Protein AF-A0A067TI09-F1 (afdb_monomer_lite)

Foldseek 3Di:
DPAFAEAAFCFLLNVCLQCLLQVLLVVLLVCVVVVNDPSNVVSCCCVVPVVVVVSVVCVVLLLDPPRPPVCCNRRVDRVVVVVQVVCCVPPVDHDDDHDNDQDDPPPPPPPPDDFDFLLVVVLVLLCQLLVLLLVLCVLVVVPNVSSVSCSCVRRVVVSVSSSVVSCLRPCPPPPCRRRPDRCVVVCVVVVVVLVVVLVVLVVVLVVVLVVVLVVVVVVVVVPDPDDDDPDDVVVVVSVVVSSNSVSVSSSVSSNVSSVVSVCVSVVVVVVVVVVVVVCVVVVVVVVCCVPCVPVVPPPPPDDDDDDDDDDDDDDDDD

Structure (mmCIF, N/CA/C/O backbone):
data_AF-A0A067TI09-F1
#
_entry.id   AF-A0A067TI09-F1
#
loop_
_atom_site.group_PDB
_atom_site.id
_atom_site.type_symbol
_atom_site.label_atom_id
_atom_site.label_alt_id
_atom_site.label_comp_id
_atom_site.label_asym_id
_atom_site.label_entity_id
_atom_site.label_seq_id
_atom_site.pdbx_PDB_ins_code
_atom_site.Cartn_x
_atom_site.Cartn_y
_atom_site.Cartn_z
_atom_site.occupancy
_atom_site.B_iso_or_equiv
_atom_site.auth_seq_id
_atom_site.auth_comp_id
_atom_site.auth_asym_id
_atom_site.auth_atom_id
_atom_site.pdbx_PDB_model_num
ATOM 1 N N . MET A 1 1 ? 27.439 8.360 -24.033 1.00 56.03 1 MET A N 1
ATOM 2 C CA . MET A 1 1 ? 26.004 8.051 -24.190 1.00 56.03 1 MET A CA 1
ATOM 3 C C . MET A 1 1 ? 25.263 8.786 -23.095 1.00 56.03 1 MET A C 1
ATOM 5 O O . MET A 1 1 ? 25.667 8.669 -21.950 1.00 56.03 1 MET A O 1
ATOM 9 N N . SER A 1 2 ? 24.293 9.628 -23.439 1.00 61.47 2 SER A N 1
ATOM 10 C CA . SER A 1 2 ? 23.392 10.228 -22.454 1.00 61.47 2 SER A CA 1
ATOM 11 C C . SER A 1 2 ? 22.468 9.135 -21.925 1.00 61.47 2 SER A C 1
ATOM 13 O O . SER A 1 2 ? 21.768 8.513 -22.726 1.00 61.47 2 SER A O 1
ATOM 15 N N . ASP A 1 3 ? 22.490 8.888 -20.619 1.00 83.31 3 ASP A N 1
ATOM 16 C CA . ASP A 1 3 ? 21.609 7.910 -19.986 1.00 83.31 3 ASP A CA 1
ATOM 17 C C . ASP A 1 3 ? 20.157 8.370 -20.163 1.00 83.31 3 ASP A C 1
ATOM 19 O O . ASP A 1 3 ? 19.743 9.402 -19.631 1.00 83.31 3 ASP A O 1
ATOM 23 N N . LEU A 1 4 ? 19.397 7.651 -20.993 1.00 85.31 4 LEU A N 1
ATOM 24 C CA . LEU A 1 4 ? 17.964 7.890 -21.151 1.00 85.31 4 LEU A CA 1
ATOM 25 C C . LEU A 1 4 ? 17.272 7.627 -19.803 1.00 85.31 4 LEU A C 1
ATOM 27 O O . LEU A 1 4 ? 17.636 6.664 -19.119 1.00 85.31 4 LEU A O 1
ATOM 31 N N . PRO A 1 5 ? 16.270 8.439 -19.417 1.00 86.12 5 PRO A N 1
ATOM 32 C CA . PRO A 1 5 ? 15.504 8.178 -18.209 1.00 86.12 5 PRO A CA 1
ATOM 33 C C . PRO A 1 5 ? 14.819 6.813 -18.328 1.00 86.12 5 PRO A C 1
ATOM 35 O O . PRO A 1 5 ? 14.250 6.466 -19.368 1.00 86.12 5 PRO A O 1
ATOM 38 N N . TRP A 1 6 ? 14.919 6.029 -17.260 1.00 87.69 6 TRP A N 1
ATOM 39 C CA . TRP A 1 6 ? 14.285 4.723 -17.157 1.00 87.69 6 TRP A CA 1
ATOM 40 C C . TRP A 1 6 ? 12.932 4.866 -16.464 1.00 87.69 6 TRP A C 1
ATOM 42 O O . TRP A 1 6 ? 12.823 5.593 -15.473 1.00 87.69 6 TRP A O 1
ATOM 52 N N . HIS A 1 7 ? 11.922 4.165 -16.972 1.00 88.75 7 HIS A N 1
ATOM 53 C CA . HIS A 1 7 ? 10.592 4.097 -16.373 1.00 88.75 7 HIS A CA 1
ATOM 54 C C . HIS A 1 7 ? 10.092 2.650 -16.360 1.00 88.75 7 HIS A C 1
ATOM 56 O O . HIS A 1 7 ? 10.349 1.924 -17.323 1.00 88.75 7 HIS A O 1
ATOM 62 N N . PRO A 1 8 ? 9.363 2.226 -15.313 1.00 90.81 8 PRO A N 1
ATOM 63 C CA . PRO A 1 8 ? 8.808 0.886 -15.269 1.00 90.81 8 PRO A CA 1
ATOM 64 C C . PRO A 1 8 ? 7.789 0.706 -16.390 1.00 90.81 8 PRO A C 1
ATOM 66 O O . PRO A 1 8 ? 6.937 1.565 -16.630 1.00 90.81 8 PRO A O 1
ATOM 69 N N . LYS A 1 9 ? 7.873 -0.440 -17.058 1.00 92.50 9 LYS A N 1
ATOM 70 C CA . LYS A 1 9 ? 6.895 -0.856 -18.056 1.00 92.50 9 LYS A CA 1
ATOM 71 C C . LYS A 1 9 ? 5.548 -1.112 -17.381 1.00 92.50 9 LYS A C 1
ATOM 73 O O . LYS A 1 9 ? 5.484 -1.848 -16.390 1.00 92.50 9 LYS A O 1
ATOM 78 N N . ILE A 1 10 ? 4.472 -0.546 -17.921 1.00 94.81 10 ILE A N 1
ATOM 79 C CA . ILE A 1 10 ? 3.114 -0.823 -17.440 1.00 94.81 10 ILE A CA 1
ATOM 80 C C . ILE A 1 10 ? 2.519 -1.892 -18.348 1.00 94.81 10 ILE A C 1
ATOM 82 O O . ILE A 1 10 ? 1.988 -1.589 -19.408 1.00 94.81 10 ILE A O 1
ATOM 86 N N . THR A 1 11 ? 2.652 -3.155 -17.957 1.00 95.56 11 THR A N 1
ATOM 87 C CA . THR A 1 11 ? 2.115 -4.286 -18.722 1.00 95.56 11 THR A CA 1
ATOM 88 C C . THR A 1 11 ? 0.603 -4.432 -18.506 1.00 95.56 11 THR A C 1
ATOM 90 O O . THR A 1 11 ? 0.086 -3.983 -17.474 1.00 95.56 11 THR A O 1
ATOM 93 N N . PRO A 1 12 ? -0.131 -5.088 -19.423 1.00 96.56 12 PRO A N 1
ATOM 94 C CA . PRO A 1 12 ? -1.535 -5.435 -19.206 1.00 96.56 12 PRO A CA 1
ATOM 95 C C . PRO A 1 12 ? -1.780 -6.195 -17.895 1.00 96.56 12 PRO A C 1
ATOM 97 O O . PRO A 1 12 ? -2.778 -5.932 -17.222 1.00 96.56 12 PRO A O 1
ATOM 100 N N . TYR A 1 13 ? -0.857 -7.076 -17.485 1.00 96.19 13 TYR A N 1
ATOM 101 C CA . TYR A 1 13 ? -0.886 -7.727 -16.171 1.00 96.19 13 TYR A CA 1
ATOM 102 C C . TYR A 1 13 ? -0.922 -6.696 -15.035 1.00 96.19 13 TYR A C 1
ATOM 104 O O . TYR A 1 13 ? -1.858 -6.682 -14.235 1.00 96.19 13 TYR A O 1
ATOM 112 N N . ARG A 1 14 ? 0.060 -5.788 -14.993 1.00 95.62 14 ARG A N 1
ATOM 113 C CA . ARG A 1 14 ? 0.187 -4.768 -13.938 1.00 95.62 14 ARG A CA 1
ATOM 114 C C . ARG A 1 14 ? -1.003 -3.816 -13.914 1.00 95.62 14 ARG A C 1
ATOM 116 O O . ARG A 1 14 ? -1.504 -3.465 -12.845 1.00 95.62 14 ARG A O 1
ATOM 123 N N . LEU A 1 15 ? -1.500 -3.442 -15.093 1.00 95.62 15 LEU A N 1
ATOM 124 C CA . LEU A 1 15 ? -2.717 -2.647 -15.222 1.00 95.62 15 LEU A CA 1
ATOM 125 C C . LEU A 1 15 ? -3.938 -3.405 -14.689 1.00 95.62 15 LEU A C 1
ATOM 127 O O . LEU A 1 15 ? -4.768 -2.805 -14.017 1.00 95.62 15 LEU A O 1
ATOM 131 N N . THR A 1 16 ? -4.032 -4.713 -14.932 1.00 95.81 16 THR A N 1
ATOM 132 C CA . THR A 1 16 ? -5.116 -5.560 -14.412 1.00 95.81 16 THR A CA 1
ATOM 133 C C . THR A 1 16 ? -5.063 -5.655 -12.889 1.00 95.81 16 THR A C 1
ATOM 135 O O . THR A 1 16 ? -6.100 -5.511 -12.243 1.00 95.81 16 THR A O 1
ATOM 138 N N . VAL A 1 17 ? -3.878 -5.823 -12.294 1.00 95.62 17 VAL A N 1
ATOM 139 C CA . VAL A 1 17 ? -3.696 -5.809 -10.830 1.00 95.62 17 VAL A CA 1
ATOM 140 C C . VAL A 1 17 ? -4.198 -4.484 -10.238 1.00 95.62 17 VAL A C 1
ATOM 142 O O . VAL A 1 17 ? -5.005 -4.482 -9.307 1.00 95.62 17 VAL A O 1
ATOM 145 N N . LEU A 1 18 ? -3.790 -3.349 -10.815 1.00 96.00 18 LEU A N 1
ATOM 146 C CA . LEU A 1 18 ? -4.232 -2.024 -10.368 1.00 96.00 18 LEU A CA 1
ATOM 147 C C . LEU A 1 18 ? -5.736 -1.809 -10.576 1.00 96.00 18 LEU A C 1
ATOM 149 O O . LEU A 1 18 ? -6.436 -1.382 -9.658 1.00 96.00 18 LEU A O 1
ATOM 153 N N . ALA A 1 19 ? -6.251 -2.127 -11.763 1.00 95.75 19 ALA A N 1
ATOM 154 C CA . ALA A 1 19 ? -7.650 -1.928 -12.117 1.00 95.75 19 ALA A CA 1
ATOM 155 C C . ALA A 1 19 ? -8.578 -2.788 -11.256 1.00 95.75 19 ALA A C 1
ATOM 157 O O . ALA A 1 19 ? -9.570 -2.281 -10.742 1.00 95.75 19 ALA A O 1
ATOM 158 N N . THR A 1 20 ? -8.251 -4.064 -11.039 1.00 95.44 20 THR A N 1
ATOM 159 C CA . THR A 1 20 ? -9.049 -4.947 -10.172 1.00 95.44 20 THR A CA 1
ATOM 160 C C . THR A 1 20 ? -9.068 -4.444 -8.732 1.00 95.44 20 THR A C 1
ATOM 162 O O . THR A 1 20 ? -10.145 -4.362 -8.142 1.00 95.44 20 THR A O 1
ATOM 165 N N . THR A 1 21 ? -7.922 -4.007 -8.202 1.00 94.75 21 THR A N 1
ATOM 166 C CA . THR A 1 21 ? -7.822 -3.403 -6.863 1.00 94.75 21 THR A CA 1
ATOM 167 C C . THR A 1 21 ? -8.700 -2.150 -6.746 1.00 94.75 21 THR A C 1
ATOM 169 O O . THR A 1 21 ? -9.513 -2.038 -5.825 1.00 94.75 21 THR A O 1
ATOM 172 N N . LEU A 1 22 ? -8.603 -1.233 -7.716 1.00 95.19 22 LEU A N 1
ATOM 173 C CA . LEU A 1 22 ? -9.385 0.007 -7.758 1.00 95.19 22 LEU A CA 1
ATOM 174 C C . LEU A 1 22 ? -10.887 -0.257 -7.897 1.00 95.19 22 LEU A C 1
ATOM 176 O O . LEU A 1 22 ? -11.685 0.282 -7.124 1.00 95.19 22 LEU A O 1
ATOM 180 N N . CYS A 1 23 ? -11.281 -1.087 -8.864 1.00 95.25 23 CYS A N 1
ATOM 181 C CA . CYS A 1 23 ? -12.678 -1.372 -9.168 1.00 95.25 23 CYS A CA 1
ATOM 182 C C . CYS A 1 23 ? -13.361 -2.131 -8.030 1.00 95.25 23 CYS A C 1
ATOM 184 O O . CYS A 1 23 ? -14.429 -1.710 -7.591 1.00 95.25 23 CYS A O 1
ATOM 186 N N . LEU A 1 24 ? -12.759 -3.210 -7.519 1.00 94.06 24 LEU A N 1
ATOM 187 C CA . LEU A 1 24 ? -13.377 -4.026 -6.470 1.00 94.06 24 LEU A CA 1
ATOM 188 C C . LEU A 1 24 ? -13.397 -3.305 -5.129 1.00 94.06 24 LEU A C 1
ATOM 190 O O . LEU A 1 24 ? -14.421 -3.329 -4.448 1.00 94.06 24 LEU A O 1
ATOM 194 N N . GLY A 1 25 ? -12.316 -2.611 -4.770 1.00 94.06 25 GLY A N 1
ATOM 195 C CA . GLY A 1 25 ? -12.293 -1.826 -3.541 1.00 94.06 25 GLY A CA 1
ATOM 196 C C . GLY A 1 25 ? -13.317 -0.688 -3.570 1.00 94.06 25 GLY A C 1
ATOM 197 O O . GLY A 1 25 ? -14.048 -0.491 -2.599 1.00 94.06 25 GLY A O 1
ATOM 198 N N . THR A 1 26 ? -13.456 0.013 -4.700 1.00 94.44 26 THR A N 1
ATOM 199 C CA . THR A 1 26 ? -14.465 1.076 -4.854 1.00 94.44 26 THR A CA 1
ATOM 200 C C . THR A 1 26 ? -15.887 0.520 -4.891 1.00 94.44 26 THR A C 1
ATOM 202 O O . THR A 1 26 ? -16.761 1.052 -4.206 1.00 94.44 26 THR A O 1
ATOM 205 N N . ALA A 1 27 ? -16.126 -0.577 -5.617 1.00 93.94 27 ALA A N 1
ATOM 206 C CA . ALA A 1 27 ? -17.423 -1.251 -5.636 1.00 93.94 27 ALA A CA 1
ATOM 207 C C . ALA A 1 27 ? -17.836 -1.693 -4.226 1.00 93.94 27 ALA A C 1
ATOM 209 O O . ALA A 1 27 ? -18.955 -1.413 -3.798 1.00 93.94 27 ALA A O 1
ATOM 210 N N . LYS A 1 28 ? -16.907 -2.286 -3.467 1.00 93.06 28 LYS A N 1
ATOM 211 C CA . LYS A 1 28 ? -17.108 -2.643 -2.061 1.00 93.06 28 LYS A CA 1
ATOM 212 C C . LYS A 1 28 ? -17.503 -1.427 -1.223 1.00 93.06 28 LYS A C 1
ATOM 214 O O . LYS A 1 28 ? -18.517 -1.486 -0.535 1.00 93.06 28 LYS A O 1
ATOM 219 N N . ALA A 1 29 ? -16.753 -0.327 -1.296 1.00 92.94 29 ALA A N 1
ATOM 220 C CA . ALA A 1 29 ? -17.045 0.875 -0.513 1.00 92.94 29 ALA A CA 1
ATOM 221 C C . ALA A 1 29 ? -18.441 1.447 -0.816 1.00 92.94 29 ALA A C 1
ATOM 223 O O . ALA A 1 29 ? -19.191 1.764 0.110 1.00 92.94 29 ALA A O 1
ATOM 224 N N . ILE A 1 30 ? -18.824 1.508 -2.095 1.00 94.00 30 ILE A N 1
ATOM 225 C CA . ILE A 1 30 ? -20.156 1.961 -2.522 1.00 94.00 30 ILE A CA 1
ATOM 226 C C . ILE A 1 30 ? -21.248 1.009 -2.008 1.00 94.00 30 ILE A C 1
ATOM 228 O O . ILE A 1 30 ? -22.271 1.463 -1.492 1.00 94.00 30 ILE A O 1
ATOM 232 N N . SER A 1 31 ? -21.047 -0.307 -2.114 1.00 93.81 31 SER A N 1
ATOM 233 C CA . SER A 1 31 ? -22.001 -1.307 -1.620 1.00 93.81 31 SER A CA 1
ATOM 234 C C . SER A 1 31 ? -22.193 -1.233 -0.105 1.00 93.81 31 SER A C 1
ATOM 236 O O . SER A 1 31 ? -23.333 -1.309 0.361 1.00 93.81 31 SER A O 1
ATOM 238 N N . THR A 1 32 ? -21.116 -1.019 0.655 1.00 93.12 32 THR A N 1
ATOM 239 C CA . THR A 1 32 ? -21.186 -0.830 2.109 1.00 93.12 32 THR A CA 1
ATOM 240 C C . THR A 1 32 ? -21.952 0.443 2.467 1.00 93.12 32 THR A C 1
ATOM 242 O O . THR A 1 32 ? -22.798 0.419 3.358 1.00 93.12 32 THR A O 1
ATOM 245 N N . GLN A 1 33 ? -21.732 1.546 1.742 1.00 92.81 33 GLN A N 1
ATOM 246 C CA . GLN A 1 33 ? -22.471 2.797 1.962 1.00 92.81 33 GLN A CA 1
ATOM 247 C C . GLN A 1 33 ? -23.971 2.668 1.682 1.00 92.81 33 GLN A C 1
ATOM 249 O O . GLN A 1 33 ? -24.775 3.330 2.332 1.00 92.81 33 GLN A O 1
ATOM 254 N N . ARG A 1 34 ? -24.364 1.787 0.757 1.00 95.62 34 ARG A N 1
ATOM 255 C CA . ARG A 1 34 ? -25.776 1.466 0.492 1.00 95.62 34 ARG A CA 1
ATOM 256 C C . ARG A 1 34 ? -26.413 0.562 1.556 1.00 95.62 34 ARG A C 1
ATOM 258 O O . ARG A 1 34 ? -27.560 0.161 1.389 1.00 95.62 34 ARG A O 1
ATOM 265 N N . GLY A 1 35 ? -25.690 0.218 2.624 1.00 93.31 35 GLY A N 1
ATOM 266 C CA . GLY A 1 35 ? -26.190 -0.623 3.713 1.00 93.31 35 GLY A CA 1
ATOM 267 C C . GLY A 1 35 ? -26.308 -2.107 3.355 1.00 93.31 35 GLY A C 1
ATOM 268 O O . GLY A 1 35 ? -26.944 -2.861 4.089 1.00 93.31 35 GLY A O 1
ATOM 269 N N . SER A 1 36 ? -25.716 -2.552 2.239 1.00 92.12 36 SER A N 1
ATOM 270 C CA . SER A 1 36 ? -25.692 -3.975 1.899 1.00 92.12 36 SER A CA 1
ATOM 271 C C . SER A 1 36 ? -24.643 -4.693 2.741 1.00 92.12 36 SER A C 1
ATOM 273 O O . SER A 1 36 ? -23.482 -4.299 2.738 1.00 92.12 36 SER A O 1
ATOM 275 N N . ILE A 1 37 ? -25.040 -5.757 3.440 1.00 90.25 37 ILE A N 1
ATOM 276 C CA . ILE A 1 37 ? -24.132 -6.538 4.294 1.00 90.25 37 ILE A CA 1
ATOM 277 C C . ILE A 1 37 ? -23.478 -7.675 3.496 1.00 90.25 37 ILE A C 1
ATOM 279 O O . ILE A 1 37 ? -22.283 -7.909 3.619 1.00 90.25 37 ILE A O 1
ATOM 283 N N . PHE A 1 38 ? -24.240 -8.354 2.632 1.00 93.44 38 PHE A N 1
ATOM 284 C CA . PHE A 1 38 ? -23.761 -9.540 1.914 1.00 93.44 38 PHE A CA 1
ATOM 285 C C . PHE A 1 38 ? -22.803 -9.206 0.766 1.00 93.44 38 PHE A C 1
ATOM 287 O O . PHE A 1 38 ? -21.786 -9.874 0.596 1.00 93.44 38 PHE A O 1
ATOM 294 N N . ILE A 1 39 ? -23.105 -8.157 -0.008 1.00 93.50 39 ILE A N 1
ATOM 295 C CA . ILE A 1 39 ? -22.338 -7.811 -1.214 1.00 93.50 39 ILE A CA 1
ATOM 296 C C . ILE A 1 39 ? -20.874 -7.452 -0.882 1.00 93.50 39 ILE A C 1
ATOM 298 O O . ILE A 1 39 ? -19.979 -7.990 -1.537 1.00 93.50 39 ILE A O 1
ATOM 302 N N . PRO A 1 40 ? -20.575 -6.610 0.132 1.00 91.75 40 PRO A N 1
ATOM 303 C CA . PRO A 1 40 ? -19.194 -6.310 0.507 1.00 91.75 40 PRO A CA 1
ATOM 304 C C . PRO A 1 40 ? -18.399 -7.543 0.938 1.00 91.75 40 PRO A C 1
ATOM 306 O O . PRO A 1 40 ? -17.245 -7.674 0.542 1.00 91.75 40 PRO A O 1
ATOM 309 N N . THR A 1 41 ? -19.010 -8.465 1.689 1.00 92.19 41 THR A N 1
ATOM 310 C CA . THR A 1 41 ? -18.357 -9.718 2.104 1.00 92.19 41 THR A CA 1
ATOM 311 C C . THR A 1 41 ? -18.040 -10.606 0.902 1.00 92.19 41 THR A C 1
ATOM 313 O O . THR A 1 41 ? -16.955 -11.181 0.826 1.00 92.19 41 THR A O 1
ATOM 316 N N . THR A 1 42 ? -18.937 -10.682 -0.087 1.00 94.19 42 THR A N 1
ATOM 317 C CA . THR A 1 42 ? -18.653 -11.392 -1.342 1.00 94.19 42 THR A CA 1
ATOM 318 C C . THR A 1 42 ? -17.481 -10.758 -2.091 1.00 94.19 42 THR A C 1
ATOM 320 O O . THR A 1 42 ? -16.615 -11.483 -2.576 1.00 94.19 42 THR A O 1
ATOM 323 N N . PHE A 1 43 ? -17.407 -9.423 -2.156 1.00 92.62 43 PHE A N 1
ATOM 324 C CA . PHE A 1 43 ? -16.268 -8.740 -2.778 1.00 92.62 43 PHE A CA 1
ATOM 325 C C . PHE A 1 43 ? -14.956 -8.967 -2.029 1.00 92.62 43 PHE A C 1
ATOM 327 O O . PHE A 1 43 ? -13.929 -9.155 -2.678 1.00 92.62 43 PHE A O 1
ATOM 334 N N . GLU A 1 44 ? -14.974 -8.989 -0.694 1.00 90.81 44 GLU A N 1
ATOM 335 C CA . GLU A 1 44 ? -13.791 -9.324 0.109 1.00 90.81 44 GLU A CA 1
ATOM 336 C C . GLU A 1 44 ? -13.261 -10.711 -0.239 1.00 90.81 44 GLU A C 1
ATOM 338 O O . GLU A 1 44 ? -12.071 -10.864 -0.513 1.00 90.81 44 GLU A O 1
ATOM 343 N N . TRP A 1 45 ? -14.147 -11.704 -0.285 1.00 95.25 45 TRP A N 1
ATOM 344 C CA . TRP A 1 45 ? -13.759 -13.081 -0.567 1.00 95.25 45 TRP A CA 1
ATOM 345 C C . TRP A 1 45 ? -13.284 -13.258 -2.014 1.00 95.25 45 TRP A C 1
ATOM 347 O O . TRP A 1 45 ? -12.230 -13.839 -2.274 1.00 95.25 45 TRP A O 1
ATOM 357 N N . LEU A 1 46 ? -14.021 -12.694 -2.975 1.00 93.88 46 LEU A N 1
ATOM 358 C CA . LEU A 1 46 ? -13.670 -12.763 -4.392 1.00 93.88 46 LEU A CA 1
ATOM 359 C C . LEU A 1 46 ? -12.324 -12.080 -4.675 1.00 93.88 46 LEU A C 1
ATOM 361 O O . LEU A 1 46 ? -11.466 -12.661 -5.341 1.00 93.88 46 LEU A O 1
ATOM 365 N N . SER A 1 47 ? -12.128 -10.865 -4.157 1.00 92.62 47 SER A N 1
ATOM 366 C CA . SER A 1 47 ? -10.897 -10.100 -4.360 1.00 92.62 47 SER A CA 1
ATOM 367 C C . SER A 1 47 ? -9.714 -10.730 -3.627 1.00 92.62 47 SER A C 1
ATOM 369 O O . SER A 1 47 ? -8.644 -10.882 -4.214 1.00 92.62 47 SER A O 1
ATOM 371 N N . GLY A 1 48 ? -9.893 -11.077 -2.350 1.00 88.25 48 GLY A N 1
ATOM 372 C CA . GLY A 1 48 ? -8.811 -11.519 -1.471 1.00 88.25 48 GLY A CA 1
ATOM 373 C C . GLY A 1 48 ? -8.400 -12.974 -1.666 1.00 88.25 48 GLY A C 1
ATOM 374 O O . GLY A 1 48 ? -7.248 -13.311 -1.413 1.00 88.25 48 GLY A O 1
ATOM 375 N N . THR A 1 49 ? -9.307 -13.837 -2.123 1.00 92.56 49 THR A N 1
ATOM 376 C CA . THR A 1 49 ? -9.009 -15.259 -2.323 1.00 92.56 49 THR A CA 1
ATOM 377 C C . THR A 1 49 ? -8.861 -15.583 -3.797 1.00 92.56 49 THR A C 1
ATOM 379 O O . THR A 1 49 ? -7.786 -15.985 -4.224 1.00 92.56 49 THR A O 1
ATOM 382 N N . VAL A 1 50 ? -9.911 -15.394 -4.597 1.00 95.12 50 VAL A N 1
ATOM 383 C CA . VAL A 1 50 ? -9.922 -15.897 -5.980 1.00 95.12 50 VAL A CA 1
ATOM 384 C C . VAL A 1 50 ? -8.986 -15.085 -6.869 1.00 95.12 50 VAL A C 1
ATOM 386 O O . VAL A 1 50 ? -8.081 -15.638 -7.490 1.00 95.12 50 VAL A O 1
ATOM 389 N N . ILE A 1 51 ? -9.186 -13.768 -6.915 1.00 93.94 51 ILE A N 1
ATOM 390 C CA . ILE A 1 51 ? -8.441 -12.888 -7.821 1.00 93.94 51 ILE A CA 1
ATOM 391 C C . ILE A 1 51 ? -6.989 -12.770 -7.370 1.00 93.94 51 ILE A C 1
ATOM 393 O O . ILE A 1 51 ? -6.088 -12.927 -8.191 1.00 93.94 51 ILE A O 1
ATOM 397 N N . PHE A 1 52 ? -6.752 -12.572 -6.071 1.00 93.31 52 PHE A N 1
ATOM 398 C CA . PHE A 1 52 ? -5.399 -12.552 -5.521 1.00 93.31 52 PHE A CA 1
ATOM 399 C C . PHE A 1 52 ? -4.628 -13.839 -5.835 1.00 93.31 52 PHE A C 1
ATOM 401 O O . PHE A 1 52 ? -3.502 -13.749 -6.309 1.00 93.31 52 PHE A O 1
ATOM 408 N N . LEU A 1 53 ? -5.222 -15.022 -5.637 1.00 95.25 53 LEU A N 1
ATOM 409 C CA . LEU A 1 53 ? -4.542 -16.290 -5.915 1.00 95.25 53 LEU A CA 1
ATOM 410 C C . LEU A 1 53 ? -4.225 -16.446 -7.406 1.00 95.25 53 LEU A C 1
ATOM 412 O O . LEU A 1 53 ? -3.116 -16.846 -7.751 1.00 95.25 53 LEU A O 1
ATOM 416 N N . MET A 1 54 ? -5.165 -16.097 -8.292 1.00 95.88 54 MET A N 1
ATOM 417 C CA . MET A 1 54 ? -4.917 -16.126 -9.738 1.00 95.88 54 MET A CA 1
ATOM 418 C C . MET A 1 54 ? -3.762 -15.200 -10.129 1.00 95.88 54 MET A C 1
ATOM 420 O O . MET A 1 54 ? -2.845 -15.630 -10.827 1.00 95.88 54 MET A O 1
ATOM 424 N N . LEU A 1 55 ? -3.772 -13.953 -9.652 1.00 94.88 55 LEU A N 1
ATOM 425 C CA . LEU A 1 55 ? -2.700 -12.992 -9.920 1.00 94.88 55 LEU A CA 1
ATOM 426 C C . LEU A 1 55 ? -1.371 -13.462 -9.320 1.00 94.88 55 LEU A C 1
ATOM 428 O O . LEU A 1 55 ? -0.343 -13.390 -9.983 1.00 94.88 55 LEU A O 1
ATOM 432 N N . PHE A 1 56 ? -1.391 -14.013 -8.108 1.00 92.94 56 PHE A N 1
ATOM 433 C CA . PHE A 1 56 ? -0.210 -14.545 -7.437 1.00 92.94 56 PHE A CA 1
ATOM 434 C C . PHE A 1 56 ? 0.434 -15.694 -8.221 1.00 92.94 56 PHE A C 1
ATOM 436 O O . PHE A 1 56 ? 1.645 -15.686 -8.413 1.00 92.94 56 PHE A O 1
ATOM 443 N N . ILE A 1 57 ? -0.363 -16.640 -8.731 1.00 94.25 57 ILE A N 1
ATOM 444 C CA . ILE A 1 57 ? 0.128 -17.756 -9.559 1.00 94.25 57 ILE A CA 1
ATOM 445 C C . ILE A 1 57 ? 0.738 -17.251 -10.874 1.00 94.25 57 ILE A C 1
ATOM 447 O O . ILE A 1 57 ? 1.700 -17.830 -11.373 1.00 94.25 57 ILE A O 1
ATOM 451 N N . ILE A 1 58 ? 0.186 -16.177 -11.440 1.00 94.81 58 ILE A N 1
ATOM 452 C CA . ILE A 1 58 ? 0.641 -15.582 -12.704 1.00 94.81 58 ILE A CA 1
ATOM 453 C C . ILE A 1 58 ? 1.869 -14.676 -12.496 1.00 94.81 58 ILE A C 1
ATOM 455 O O . ILE A 1 58 ? 2.671 -14.498 -13.411 1.00 94.81 58 ILE A O 1
ATOM 459 N N . SER A 1 59 ? 2.055 -14.134 -11.292 1.00 93.38 59 SER A N 1
ATOM 460 C CA . SER A 1 59 ? 3.086 -13.140 -10.985 1.00 93.38 59 SER A CA 1
ATOM 461 C C . SER A 1 59 ? 4.533 -13.536 -11.316 1.00 93.38 59 SER A C 1
ATOM 463 O O . SER A 1 59 ? 5.273 -12.632 -11.707 1.00 93.38 59 SER A O 1
ATOM 465 N N . PRO A 1 60 ? 4.988 -14.798 -11.170 1.00 91.44 60 PRO A N 1
ATOM 466 C CA . PRO A 1 60 ? 6.362 -15.172 -11.513 1.00 91.44 60 PRO A CA 1
ATOM 467 C C . PRO A 1 60 ? 6.705 -14.933 -12.990 1.00 91.44 60 PRO A C 1
ATOM 469 O O . PRO A 1 60 ? 7.835 -14.563 -13.306 1.00 91.44 60 PRO A O 1
ATOM 472 N N . TYR A 1 61 ? 5.717 -15.052 -13.884 1.00 92.25 61 TYR A N 1
ATOM 473 C CA . TYR A 1 61 ? 5.899 -14.819 -15.319 1.00 92.25 61 TYR A CA 1
ATOM 474 C C . TYR A 1 61 ? 6.091 -13.334 -15.678 1.00 92.25 61 TYR A C 1
ATOM 476 O O . TYR A 1 61 ? 6.512 -13.036 -16.787 1.00 92.25 61 TYR A O 1
ATOM 484 N N . ASP A 1 62 ? 5.825 -12.393 -14.759 1.00 90.31 62 ASP A N 1
ATOM 485 C CA . ASP A 1 62 ? 6.101 -10.958 -14.972 1.00 90.31 62 ASP A CA 1
ATOM 486 C C . ASP A 1 62 ? 7.597 -10.617 -14.850 1.00 90.31 62 ASP A C 1
ATOM 488 O O . ASP A 1 62 ? 8.016 -9.515 -15.198 1.00 90.31 62 ASP A O 1
ATOM 492 N N . SER A 1 63 ? 8.408 -11.510 -14.280 1.00 81.19 63 SER A N 1
ATOM 493 C CA . SER A 1 63 ? 9.865 -11.339 -14.156 1.00 81.19 63 SER A CA 1
ATOM 494 C C . SER A 1 63 ? 10.672 -12.182 -15.133 1.00 81.19 63 SER A C 1
ATOM 496 O O . SER A 1 63 ? 11.853 -11.899 -15.312 1.00 81.19 63 SER A O 1
ATOM 498 N N . ASP A 1 64 ? 10.066 -13.214 -15.714 1.00 74.88 64 ASP A N 1
ATOM 499 C CA . ASP A 1 64 ? 10.785 -14.205 -16.502 1.00 74.88 64 ASP A CA 1
ATOM 500 C C . ASP A 1 64 ? 10.733 -13.869 -17.996 1.00 74.88 64 ASP A C 1
ATOM 502 O O . ASP A 1 64 ? 9.686 -13.476 -18.519 1.00 74.88 64 ASP A O 1
ATOM 506 N N . GLU A 1 65 ? 11.859 -14.034 -18.692 1.00 77.19 65 GLU A N 1
ATOM 507 C CA . GLU A 1 65 ? 11.882 -13.923 -20.156 1.00 77.19 65 GLU A CA 1
ATOM 508 C C . GLU A 1 65 ? 11.143 -15.114 -20.805 1.00 77.19 65 GLU A C 1
ATOM 510 O O . GLU A 1 65 ? 10.679 -15.005 -21.941 1.00 77.19 65 GLU A O 1
ATOM 515 N N . ASP A 1 66 ? 10.932 -16.198 -20.048 1.00 83.69 66 ASP A N 1
ATOM 516 C CA . ASP A 1 66 ? 10.343 -17.460 -20.506 1.00 83.69 66 ASP A CA 1
ATOM 517 C C . ASP A 1 66 ? 8.818 -17.576 -20.276 1.00 83.69 66 ASP A C 1
ATOM 519 O O . ASP A 1 66 ? 8.269 -18.674 -20.121 1.00 83.69 66 ASP A O 1
ATOM 523 N N . ALA A 1 67 ? 8.082 -16.457 -20.269 1.00 90.56 67 ALA A N 1
ATOM 524 C CA . ALA A 1 67 ? 6.621 -16.503 -20.187 1.00 90.56 67 ALA A CA 1
ATOM 525 C C . ALA A 1 67 ? 6.027 -17.361 -21.335 1.00 90.56 67 ALA A C 1
ATOM 527 O O . ALA A 1 67 ? 6.389 -17.170 -22.502 1.00 90.56 67 ALA A O 1
ATOM 528 N N . PRO A 1 68 ? 5.078 -18.284 -21.059 1.00 94.00 68 PRO A N 1
ATOM 529 C CA . PRO A 1 68 ? 4.481 -19.119 -22.093 1.00 94.00 68 PRO A CA 1
ATOM 530 C C . PRO A 1 68 ? 3.918 -18.277 -23.238 1.00 94.00 68 PRO A C 1
ATOM 532 O O . PRO A 1 68 ? 3.271 -17.256 -23.009 1.00 94.00 68 PRO A O 1
ATOM 535 N N . ARG A 1 69 ? 4.087 -18.734 -24.483 1.00 94.50 69 ARG A N 1
ATOM 536 C CA . ARG A 1 69 ? 3.704 -17.965 -25.684 1.00 94.50 69 ARG A CA 1
ATOM 537 C C . ARG A 1 69 ? 2.236 -17.512 -25.700 1.00 94.50 69 ARG A C 1
ATOM 539 O O . ARG A 1 69 ? 1.918 -16.494 -26.296 1.00 94.50 69 ARG A O 1
ATOM 546 N N . TYR A 1 70 ? 1.337 -18.246 -25.043 1.00 94.62 70 TYR A N 1
ATOM 547 C CA . TYR A 1 70 ? -0.077 -17.870 -24.925 1.00 94.62 70 TYR A CA 1
ATOM 548 C C . TYR A 1 70 ? -0.354 -16.796 -23.853 1.00 94.62 70 TYR A C 1
ATOM 550 O O . TYR A 1 70 ? -1.435 -16.215 -23.859 1.00 94.62 70 TYR A O 1
ATOM 558 N N . LEU A 1 71 ? 0.592 -16.519 -22.946 1.00 95.00 71 LEU A N 1
ATOM 559 C CA . LEU A 1 71 ? 0.531 -15.445 -21.942 1.00 95.00 71 LEU A CA 1
ATOM 560 C C . LEU A 1 71 ? 1.393 -14.232 -22.300 1.00 95.00 71 LEU A C 1
ATOM 562 O O . LEU A 1 71 ? 1.281 -13.212 -21.625 1.00 95.00 71 LEU A O 1
ATOM 566 N N . SER A 1 72 ? 2.222 -14.296 -23.348 1.00 94.19 72 SER A N 1
ATOM 567 C CA . SER A 1 72 ? 3.125 -13.188 -23.693 1.00 94.19 72 SER A CA 1
ATOM 568 C C . SER A 1 72 ? 2.372 -11.875 -23.929 1.00 94.19 72 SER A C 1
ATOM 570 O O . SER A 1 72 ? 2.832 -10.820 -23.505 1.00 94.19 72 SER A O 1
ATOM 572 N N . TRP A 1 73 ? 1.151 -11.929 -24.475 1.00 95.19 73 TRP A N 1
ATOM 573 C CA . TRP A 1 73 ? 0.296 -10.750 -24.665 1.00 95.19 73 TRP A CA 1
ATOM 574 C C . TRP A 1 73 ? -0.003 -9.982 -23.366 1.00 95.19 73 TRP A C 1
ATOM 576 O O . TRP A 1 73 ? -0.316 -8.795 -23.425 1.00 95.19 73 TRP A O 1
ATOM 586 N N . LEU A 1 74 ? 0.084 -10.630 -22.201 1.00 95.38 74 LEU A N 1
ATOM 587 C CA . LEU A 1 74 ? -0.202 -10.023 -20.904 1.00 95.38 74 LEU A CA 1
ATOM 588 C C . LEU A 1 74 ? 1.014 -9.271 -20.321 1.00 95.38 74 LEU A C 1
ATOM 590 O O . LEU A 1 74 ? 0.836 -8.331 -19.545 1.00 95.38 74 LEU A O 1
ATOM 594 N N . PHE A 1 75 ? 2.235 -9.652 -20.710 1.00 94.12 75 PHE A N 1
ATOM 595 C CA . PHE A 1 75 ? 3.494 -9.143 -20.140 1.00 94.12 75 PHE A CA 1
ATOM 596 C C . PHE A 1 75 ? 4.358 -8.360 -21.143 1.00 94.12 75 PHE A C 1
ATOM 598 O O . PHE A 1 75 ? 5.160 -7.499 -20.773 1.00 94.12 75 PHE A O 1
ATOM 605 N N . GLU A 1 76 ? 4.212 -8.635 -22.434 1.00 91.62 76 GLU A N 1
ATOM 606 C CA . GLU A 1 76 ? 5.058 -8.093 -23.497 1.00 91.62 76 GLU A CA 1
ATOM 607 C C . GLU A 1 76 ? 4.654 -6.682 -23.970 1.00 91.62 76 GLU A C 1
ATOM 609 O O . GLU A 1 76 ? 5.550 -5.864 -24.193 1.00 91.62 76 GLU A O 1
ATOM 614 N N . PRO A 1 77 ? 3.368 -6.311 -24.074 1.00 93.69 77 PRO A N 1
ATOM 615 C CA . PRO A 1 77 ? 2.997 -4.952 -24.458 1.00 93.69 77 PRO A CA 1
ATOM 616 C C . PRO A 1 77 ? 3.267 -3.942 -23.333 1.00 93.69 77 PRO A C 1
ATOM 618 O O . PRO A 1 77 ? 3.031 -4.228 -22.160 1.00 93.69 77 PRO A O 1
ATOM 621 N N . ASP A 1 78 ? 3.738 -2.743 -23.681 1.00 94.12 78 ASP A N 1
ATOM 622 C CA . ASP A 1 78 ? 3.751 -1.588 -22.772 1.00 94.12 78 ASP A CA 1
ATOM 623 C C . ASP A 1 78 ? 2.466 -0.776 -22.994 1.00 94.12 78 ASP A C 1
ATOM 625 O O . ASP A 1 78 ? 2.281 -0.159 -24.044 1.00 94.12 78 ASP A O 1
ATOM 629 N N . CYS A 1 79 ? 1.548 -0.773 -22.026 1.00 94.75 79 CYS A N 1
ATOM 630 C CA . CYS A 1 79 ? 0.290 -0.028 -22.112 1.00 94.75 79 CYS A CA 1
ATOM 631 C C . CYS A 1 79 ? 0.514 1.485 -22.247 1.00 94.75 79 CYS A C 1
ATOM 633 O O . CYS A 1 79 ? -0.357 2.183 -22.773 1.00 94.75 79 CYS A O 1
ATOM 635 N N . MET A 1 80 ? 1.675 2.001 -21.826 1.00 93.25 80 MET A N 1
ATOM 636 C CA . MET A 1 80 ? 2.020 3.407 -22.042 1.00 93.25 80 MET A CA 1
ATOM 637 C C . MET A 1 80 ? 2.105 3.757 -23.528 1.00 93.25 80 MET A C 1
ATOM 639 O O . MET A 1 80 ? 1.806 4.892 -23.892 1.00 93.25 80 MET A O 1
ATOM 643 N N . ASP A 1 81 ? 2.436 2.805 -24.399 1.00 93.19 81 ASP A N 1
ATOM 644 C CA . ASP A 1 81 ? 2.516 3.044 -25.841 1.00 93.19 81 ASP A CA 1
ATOM 645 C C . ASP A 1 81 ? 1.137 3.365 -26.419 1.00 93.19 81 ASP A C 1
ATOM 647 O O . ASP A 1 81 ? 1.004 4.298 -27.211 1.00 93.19 81 ASP A O 1
ATOM 651 N N . ALA A 1 82 ? 0.099 2.662 -25.958 1.00 92.81 82 ALA A N 1
ATOM 652 C CA . ALA A 1 82 ? -1.283 2.941 -26.333 1.00 92.81 82 ALA A CA 1
ATOM 653 C C . ALA A 1 82 ? -1.739 4.316 -25.820 1.00 92.81 82 ALA A C 1
ATOM 655 O O . ALA A 1 82 ? -2.357 5.078 -26.563 1.00 92.81 82 ALA A O 1
ATOM 656 N N . ILE A 1 83 ? -1.389 4.664 -24.576 1.00 92.94 83 ILE A N 1
ATOM 657 C CA . ILE A 1 83 ? -1.700 5.975 -23.988 1.00 92.94 83 ILE A CA 1
ATOM 658 C C . ILE A 1 83 ? -1.024 7.089 -24.791 1.00 92.94 83 ILE A C 1
ATOM 660 O O . ILE A 1 83 ? -1.693 8.023 -25.225 1.00 92.94 83 ILE A O 1
ATOM 664 N N . TRP A 1 84 ? 0.278 6.983 -25.059 1.00 94.50 84 TRP A N 1
ATOM 665 C CA . TRP A 1 84 ? 1.003 7.973 -25.856 1.00 94.50 84 TRP A CA 1
ATOM 666 C C . TRP A 1 84 ? 0.484 8.070 -27.287 1.00 94.50 84 TRP A C 1
ATOM 668 O O . TRP A 1 84 ? 0.435 9.169 -27.834 1.00 94.50 84 TRP A O 1
ATOM 678 N N . HIS A 1 85 ? 0.059 6.958 -27.883 1.00 94.06 85 HIS A N 1
ATOM 679 C CA . HIS A 1 85 ? -0.570 6.963 -29.199 1.00 94.06 85 HIS A CA 1
ATOM 680 C C . HIS A 1 85 ? -1.902 7.727 -29.181 1.00 94.06 85 HIS A C 1
ATOM 682 O O . HIS A 1 85 ? -2.146 8.567 -30.047 1.00 94.06 85 HIS A O 1
ATOM 688 N N . LEU A 1 86 ? -2.738 7.505 -28.161 1.00 93.38 86 LEU A N 1
ATOM 689 C CA . LEU A 1 86 ? -3.980 8.255 -27.964 1.00 93.38 86 LEU A CA 1
ATOM 690 C C . LEU A 1 86 ? -3.715 9.745 -27.711 1.00 93.38 86 LEU A C 1
ATOM 692 O O . LEU A 1 86 ? -4.358 10.586 -28.331 1.00 93.38 86 LEU A O 1
ATOM 696 N N . LEU A 1 87 ? -2.741 10.094 -26.865 1.00 94.00 87 LEU A N 1
ATOM 697 C CA . LEU A 1 87 ? -2.353 11.491 -26.632 1.00 94.00 87 LEU A CA 1
ATOM 698 C C . LEU A 1 87 ? -1.775 12.145 -27.893 1.00 94.00 87 LEU A C 1
ATOM 700 O O . LEU A 1 87 ? -2.016 13.327 -28.132 1.00 94.00 87 LEU A O 1
ATOM 704 N N . GLY A 1 88 ? -1.039 11.398 -28.712 1.00 96.00 88 GLY A N 1
ATOM 705 C CA . GLY A 1 88 ? -0.531 11.875 -29.994 1.00 96.00 88 GLY A CA 1
ATOM 706 C C . GLY A 1 88 ? -1.664 12.209 -30.964 1.00 96.00 88 GLY A C 1
ATOM 707 O O . GLY A 1 88 ? -1.646 13.278 -31.566 1.00 96.00 88 GLY A O 1
ATOM 708 N N . ILE A 1 89 ? -2.682 11.347 -31.059 1.00 96.12 89 ILE A N 1
ATOM 709 C CA . ILE A 1 89 ? -3.853 11.577 -31.921 1.00 96.12 89 ILE A CA 1
ATOM 710 C C . ILE A 1 89 ? -4.727 12.715 -31.387 1.00 96.12 89 ILE A C 1
ATOM 712 O O . ILE A 1 89 ? -5.105 13.607 -32.141 1.00 96.12 89 ILE A O 1
ATOM 716 N N . CYS A 1 90 ? -5.069 12.688 -30.099 1.00 96.19 90 CYS A N 1
ATOM 717 C CA . CYS A 1 90 ? -6.043 13.617 -29.529 1.00 96.19 90 CYS A CA 1
ATOM 718 C C . CYS A 1 90 ? -5.446 14.990 -29.204 1.00 96.19 90 CYS A C 1
ATOM 720 O O . CYS A 1 90 ? -6.135 15.996 -29.341 1.00 96.19 90 CYS A O 1
ATOM 722 N N . LEU A 1 91 ? -4.195 15.037 -28.737 1.00 95.69 91 LEU A N 1
ATOM 723 C CA . LEU A 1 91 ? -3.569 16.243 -28.179 1.00 95.69 91 LEU A CA 1
ATOM 724 C C . LEU A 1 91 ? -2.286 16.662 -28.913 1.00 95.69 91 LEU A C 1
ATOM 726 O O . LEU A 1 91 ? -1.700 17.679 -28.551 1.00 95.69 91 LEU A O 1
ATOM 730 N N . SER A 1 92 ? -1.831 15.910 -29.927 1.00 95.38 92 SER A N 1
ATOM 731 C CA . SER A 1 92 ? -0.572 16.173 -30.653 1.00 95.38 92 SER A CA 1
ATOM 732 C C . SER A 1 92 ? 0.671 16.254 -29.751 1.00 95.38 92 SER A C 1
ATOM 734 O O . SER A 1 92 ? 1.657 16.908 -30.092 1.00 95.38 92 SER A O 1
ATOM 736 N N . ILE A 1 93 ? 0.649 15.586 -28.592 1.00 94.88 93 ILE A N 1
ATOM 737 C CA . ILE A 1 93 ? 1.789 15.557 -27.668 1.00 94.88 93 ILE A CA 1
ATOM 738 C C . ILE A 1 93 ? 2.764 14.457 -28.125 1.00 94.88 93 ILE A C 1
ATOM 740 O O . ILE A 1 93 ? 2.372 13.288 -28.168 1.00 94.88 93 ILE A O 1
ATOM 744 N N . PRO A 1 94 ? 4.030 14.780 -28.459 1.00 91.69 94 PRO A N 1
ATOM 745 C CA . PRO A 1 94 ? 4.997 13.782 -28.902 1.00 91.69 94 PRO A CA 1
ATOM 746 C C . PRO A 1 94 ? 5.423 12.860 -27.752 1.00 91.69 94 PRO A C 1
ATOM 748 O O . PRO A 1 94 ? 5.652 13.308 -26.626 1.00 91.69 94 PRO A O 1
ATOM 751 N N . ARG A 1 95 ? 5.591 11.566 -28.052 1.00 91.94 95 ARG A N 1
ATOM 752 C CA . ARG A 1 95 ? 6.059 10.563 -27.085 1.00 91.94 95 ARG A CA 1
ATOM 753 C C . ARG A 1 95 ? 7.487 10.893 -26.609 1.00 91.94 95 ARG A C 1
ATOM 755 O O . ARG A 1 95 ? 8.388 11.015 -27.446 1.00 91.94 95 ARG A O 1
ATOM 762 N N . PRO A 1 96 ? 7.742 10.977 -25.291 1.00 91.44 96 PRO A N 1
ATOM 763 C CA . PRO A 1 96 ? 9.093 11.144 -24.769 1.00 91.44 96 PRO A CA 1
ATOM 764 C C . PRO A 1 96 ? 9.941 9.889 -25.022 1.00 91.44 96 PRO A C 1
ATOM 766 O O . PRO A 1 96 ? 9.444 8.764 -24.990 1.00 91.44 96 PRO A O 1
ATOM 769 N N . ARG A 1 97 ? 11.247 10.069 -25.250 1.00 90.38 97 ARG A N 1
ATOM 770 C CA . ARG A 1 97 ? 12.196 8.951 -25.366 1.00 90.38 97 ARG A CA 1
ATOM 771 C C . ARG A 1 97 ? 12.594 8.482 -23.967 1.00 90.38 97 ARG A C 1
ATOM 773 O O . ARG A 1 97 ? 13.308 9.197 -23.268 1.00 90.38 97 ARG A O 1
ATOM 780 N N . TYR A 1 98 ? 12.155 7.291 -23.581 1.00 87.94 98 TYR A N 1
ATOM 781 C CA . TYR A 1 98 ? 12.545 6.625 -22.337 1.00 87.94 98 TYR A CA 1
ATOM 782 C C . TYR A 1 98 ? 12.874 5.153 -22.591 1.00 87.94 98 TYR A C 1
ATOM 784 O O . TYR A 1 98 ? 12.504 4.591 -23.622 1.00 87.94 98 TYR A O 1
ATOM 792 N N . LEU A 1 99 ? 13.588 4.539 -21.650 1.00 88.00 99 LEU A N 1
ATOM 793 C CA . LEU A 1 99 ? 13.851 3.101 -21.642 1.00 88.00 99 LEU A CA 1
ATOM 794 C C . LEU A 1 99 ? 12.869 2.417 -20.686 1.00 88.00 99 LEU A C 1
ATOM 796 O O . LEU A 1 99 ? 12.838 2.758 -19.507 1.00 88.00 99 LEU A O 1
ATOM 800 N N . SER A 1 100 ? 12.097 1.452 -21.189 1.00 86.62 100 SER A N 1
ATOM 801 C CA . SER A 1 100 ? 11.185 0.616 -20.388 1.00 86.62 100 SER A CA 1
ATOM 802 C C . SER A 1 100 ? 11.696 -0.805 -20.157 1.00 86.62 100 SER A C 1
ATOM 804 O O . SER A 1 100 ? 11.090 -1.570 -19.410 1.00 86.62 100 SER A O 1
ATOM 806 N N . ARG A 1 101 ? 12.821 -1.177 -20.783 1.00 83.31 101 ARG A N 1
ATOM 807 C CA . ARG A 1 101 ? 13.419 -2.501 -20.605 1.00 83.31 101 ARG A CA 1
ATOM 808 C C . ARG A 1 101 ? 13.906 -2.637 -19.165 1.00 83.31 101 ARG A C 1
ATOM 810 O O . ARG A 1 101 ? 14.761 -1.866 -18.722 1.00 83.31 101 ARG A O 1
ATOM 817 N N . GLU A 1 102 ? 13.339 -3.591 -18.437 1.00 77.56 102 GLU A N 1
ATOM 818 C CA . GLU A 1 102 ? 13.812 -3.951 -17.102 1.00 77.56 102 GLU A CA 1
ATOM 819 C C . GL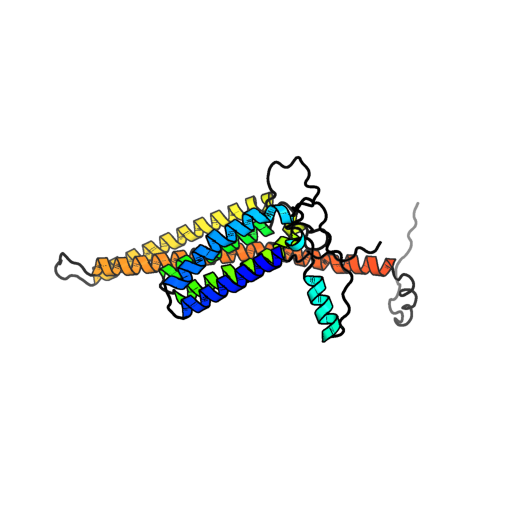U A 1 102 ? 15.232 -4.508 -17.235 1.00 77.56 102 GLU A C 1
ATOM 821 O O . GLU A 1 102 ? 15.519 -5.311 -18.125 1.00 77.56 102 GLU A O 1
ATOM 826 N N . ARG A 1 103 ? 16.161 -4.019 -16.408 1.00 71.75 103 ARG A N 1
ATOM 827 C CA . ARG A 1 103 ? 17.475 -4.655 -16.306 1.00 71.75 103 ARG A CA 1
ATOM 828 C C . ARG A 1 103 ? 17.293 -5.927 -15.496 1.00 71.75 103 ARG A C 1
ATOM 830 O O . ARG A 1 103 ? 16.730 -5.859 -14.408 1.00 71.75 103 ARG A O 1
ATOM 837 N N . ALA A 1 104 ? 17.817 -7.042 -16.000 1.00 68.88 104 ALA A N 1
ATOM 838 C CA . ALA A 1 104 ? 18.004 -8.233 -15.189 1.00 68.88 104 ALA A CA 1
ATOM 839 C C . ALA A 1 104 ? 18.799 -7.822 -13.942 1.00 68.88 104 ALA A C 1
ATOM 841 O O . ALA A 1 104 ? 19.941 -7.362 -14.048 1.00 68.88 104 ALA A O 1
ATOM 842 N N . GLN A 1 105 ? 18.161 -7.883 -12.772 1.00 63.81 105 GLN A N 1
ATOM 843 C CA . GLN A 1 105 ? 18.858 -7.654 -11.518 1.00 63.81 105 GLN A CA 1
ATOM 844 C C . GLN A 1 105 ? 19.879 -8.775 -11.368 1.00 63.81 105 GLN A C 1
ATOM 846 O O . GLN A 1 105 ? 19.522 -9.937 -11.196 1.00 63.81 105 GLN A O 1
ATOM 851 N N . ILE A 1 106 ? 21.160 -8.419 -11.438 1.00 60.81 106 ILE A N 1
ATOM 852 C CA . ILE A 1 106 ? 22.245 -9.301 -11.025 1.00 60.81 106 ILE A CA 1
ATOM 853 C C . ILE A 1 106 ? 22.213 -9.280 -9.496 1.00 60.81 106 ILE A C 1
ATOM 855 O O . ILE A 1 106 ? 22.915 -8.491 -8.866 1.00 60.81 106 ILE A O 1
ATOM 859 N N . ILE A 1 107 ? 21.307 -10.058 -8.903 1.00 62.12 107 ILE A N 1
ATOM 860 C CA . ILE A 1 107 ? 21.324 -10.298 -7.461 1.00 62.12 107 ILE A CA 1
ATOM 861 C C . ILE A 1 107 ? 22.604 -11.101 -7.196 1.00 62.12 107 ILE A C 1
ATOM 863 O O . ILE A 1 107 ? 22.777 -12.157 -7.812 1.00 62.12 107 ILE A O 1
ATOM 867 N N . PRO A 1 108 ? 23.536 -10.607 -6.361 1.00 65.06 108 PRO A N 1
ATOM 868 C CA . PRO A 1 108 ? 24.708 -11.384 -6.001 1.00 65.06 108 PRO A CA 1
ATOM 869 C C . PRO A 1 108 ? 24.240 -12.696 -5.346 1.00 65.06 108 PRO A C 1
ATOM 871 O O . PRO A 1 108 ? 23.419 -12.654 -4.432 1.00 65.06 108 PRO A O 1
ATOM 874 N N . PRO A 1 109 ? 24.719 -13.860 -5.815 1.00 64.62 109 PRO A N 1
ATOM 875 C CA . PRO A 1 109 ? 24.176 -15.171 -5.448 1.00 64.62 109 PRO A CA 1
ATOM 876 C C . PRO A 1 109 ? 24.412 -15.593 -3.986 1.00 64.62 109 PRO A C 1
ATOM 878 O O . PRO A 1 109 ? 24.042 -16.705 -3.627 1.00 64.62 109 PRO A O 1
ATOM 881 N N . ASP A 1 110 ? 25.024 -14.744 -3.156 1.00 68.06 110 ASP A N 1
ATOM 882 C CA . ASP A 1 110 ? 25.573 -15.129 -1.848 1.00 68.06 110 ASP A CA 1
ATOM 883 C C . ASP A 1 110 ? 24.793 -14.571 -0.639 1.00 68.06 110 ASP A C 1
ATOM 885 O O . ASP A 1 110 ? 24.998 -15.005 0.494 1.00 68.06 110 ASP A O 1
ATOM 889 N N . ASP A 1 111 ? 23.833 -13.661 -0.847 1.00 65.62 111 ASP A N 1
ATOM 890 C CA . ASP A 1 111 ? 23.021 -13.143 0.259 1.00 65.62 111 ASP A CA 1
ATOM 891 C C . ASP A 1 111 ? 21.808 -14.049 0.508 1.00 65.62 111 ASP A C 1
ATOM 893 O O . ASP A 1 111 ? 20.765 -13.967 -0.142 1.00 65.62 111 ASP A O 1
ATOM 897 N N . SER A 1 112 ? 21.946 -14.924 1.506 1.00 76.38 112 SER A N 1
ATOM 898 C CA . SER A 1 112 ? 20.936 -15.908 1.939 1.00 76.38 112 SER A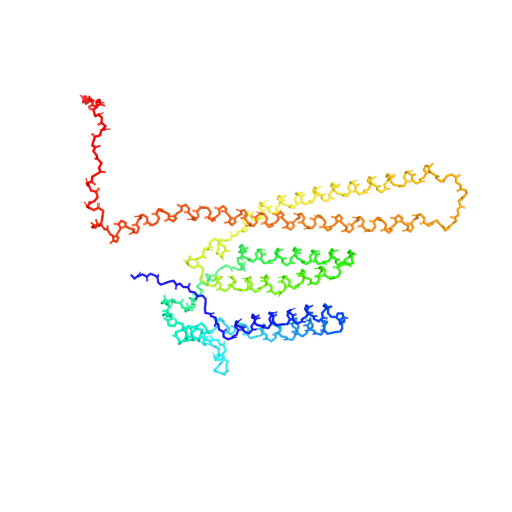 CA 1
ATOM 899 C C . SER A 1 112 ? 19.642 -15.288 2.496 1.00 76.38 112 SER A C 1
ATOM 901 O O . SER A 1 112 ? 18.712 -16.009 2.873 1.00 76.38 112 SER A O 1
ATOM 903 N N . HIS A 1 113 ? 19.572 -13.959 2.599 1.00 77.38 113 HIS A N 1
ATOM 904 C CA . HIS A 1 113 ? 18.470 -13.240 3.221 1.00 77.38 113 HIS A CA 1
ATOM 905 C C . HIS A 1 113 ? 17.979 -12.096 2.327 1.00 77.38 113 HIS A C 1
ATOM 907 O O . HIS A 1 113 ? 18.784 -11.295 1.855 1.00 77.38 113 HIS A O 1
ATOM 913 N N . PRO A 1 114 ? 16.656 -11.981 2.095 1.00 77.88 114 PRO A N 1
ATOM 914 C CA . PRO A 1 114 ? 16.111 -10.871 1.329 1.00 77.88 114 PRO A CA 1
ATOM 915 C C . PRO A 1 114 ? 16.384 -9.548 2.067 1.00 77.88 114 PRO A C 1
ATOM 917 O O . PRO A 1 114 ? 16.066 -9.451 3.255 1.00 77.88 114 PRO A O 1
ATOM 920 N N . PRO A 1 115 ? 16.918 -8.517 1.389 1.00 81.94 115 PRO A N 1
ATOM 921 C CA . PRO A 1 115 ? 17.307 -7.271 2.040 1.00 81.94 115 PRO A CA 1
ATOM 922 C C . PRO A 1 115 ? 16.099 -6.557 2.659 1.00 81.94 115 PRO A C 1
ATOM 924 O O . PRO A 1 115 ? 14.995 -6.535 2.088 1.00 81.94 115 PRO A O 1
ATOM 927 N N . PHE A 1 116 ? 16.309 -5.949 3.830 1.00 85.38 116 PHE A N 1
ATOM 928 C CA . PHE A 1 116 ? 15.279 -5.198 4.542 1.00 85.38 116 PHE A CA 1
ATOM 929 C C . PHE A 1 116 ? 15.267 -3.739 4.067 1.00 85.38 116 PHE A C 1
ATOM 931 O O . PHE A 1 116 ? 15.905 -2.848 4.632 1.00 85.38 116 PHE A O 1
ATOM 938 N N . THR A 1 117 ? 14.548 -3.497 2.972 1.00 88.94 117 THR A N 1
ATOM 939 C CA . THR A 1 117 ? 14.511 -2.186 2.310 1.00 88.94 117 THR A CA 1
ATOM 940 C C . THR A 1 117 ? 13.550 -1.216 3.009 1.00 88.94 117 THR A C 1
ATOM 942 O O . THR A 1 117 ? 12.547 -1.618 3.618 1.00 88.94 117 THR A O 1
ATOM 945 N N . THR A 1 118 ? 13.813 0.095 2.905 1.00 86.81 118 THR A N 1
ATOM 946 C CA . THR A 1 118 ? 12.917 1.131 3.460 1.00 86.81 118 THR A CA 1
ATOM 947 C C . THR A 1 118 ? 11.511 1.023 2.876 1.00 86.81 118 THR A C 1
ATOM 949 O O . THR A 1 118 ? 10.534 1.172 3.607 1.00 86.81 118 THR A O 1
ATOM 952 N N . TYR A 1 119 ? 11.400 0.710 1.583 1.00 90.06 119 TYR A N 1
ATOM 953 C CA . TYR A 1 119 ? 10.121 0.470 0.919 1.00 90.06 119 TYR A CA 1
ATOM 954 C C . TYR A 1 119 ? 9.300 -0.634 1.600 1.00 90.06 119 TYR A C 1
ATOM 956 O O . TYR A 1 119 ? 8.170 -0.385 2.022 1.00 90.06 119 TYR A O 1
ATOM 964 N N . ARG A 1 120 ? 9.875 -1.832 1.778 1.00 89.88 120 ARG A N 1
ATOM 965 C CA . ARG A 1 120 ? 9.184 -2.977 2.408 1.00 89.88 120 ARG A CA 1
ATOM 966 C C . ARG A 1 120 ? 8.761 -2.671 3.839 1.00 89.88 120 ARG A C 1
ATOM 968 O O . ARG A 1 120 ? 7.671 -3.052 4.273 1.00 89.88 120 ARG A O 1
ATOM 975 N N . THR A 1 121 ? 9.606 -1.927 4.543 1.00 85.75 121 THR A N 1
ATOM 976 C CA . THR A 1 121 ? 9.337 -1.423 5.890 1.00 85.75 121 THR A CA 1
ATOM 977 C C . THR A 1 121 ? 8.119 -0.498 5.895 1.00 85.75 121 THR A C 1
ATOM 979 O O . THR A 1 121 ? 7.174 -0.717 6.650 1.00 85.75 121 THR A O 1
ATOM 982 N N . LEU A 1 122 ? 8.101 0.501 5.009 1.00 87.75 122 LEU A N 1
ATOM 983 C CA . LEU A 1 122 ? 7.011 1.467 4.865 1.00 87.75 122 LEU A CA 1
ATOM 984 C C . LEU A 1 122 ? 5.685 0.783 4.503 1.00 87.75 122 LEU A C 1
ATOM 986 O O . LEU A 1 122 ? 4.662 1.085 5.119 1.00 87.75 122 LEU A O 1
ATOM 990 N N . VAL A 1 123 ? 5.700 -0.170 3.566 1.00 90.25 123 VAL A N 1
ATOM 991 C CA . VAL A 1 123 ? 4.497 -0.929 3.193 1.00 90.25 123 VAL A CA 1
ATOM 992 C C . VAL A 1 123 ? 3.970 -1.710 4.398 1.00 90.25 123 VAL A C 1
ATOM 994 O O . VAL A 1 123 ? 2.798 -1.568 4.748 1.00 90.25 123 VAL A O 1
ATOM 997 N N . SER A 1 124 ? 4.836 -2.450 5.094 1.00 89.75 124 SER A N 1
ATOM 998 C CA . SER A 1 124 ? 4.454 -3.253 6.265 1.00 89.75 124 SER A CA 1
ATOM 999 C C . SER A 1 124 ? 3.881 -2.396 7.398 1.00 89.75 124 SER A C 1
ATOM 1001 O O . SER A 1 124 ? 2.823 -2.711 7.948 1.00 89.75 124 SER A O 1
ATOM 1003 N N . PHE A 1 125 ? 4.529 -1.272 7.716 1.00 82.88 125 PHE A N 1
ATOM 1004 C CA . PHE A 1 125 ? 4.042 -0.354 8.744 1.00 82.88 125 PHE A CA 1
ATOM 1005 C C . PHE A 1 125 ? 2.725 0.317 8.368 1.00 82.88 125 PHE A C 1
ATOM 1007 O O . PHE A 1 125 ? 1.888 0.522 9.246 1.00 82.88 125 PHE A O 1
ATOM 1014 N N . SER A 1 126 ? 2.502 0.625 7.088 1.00 87.19 126 SER A N 1
ATOM 1015 C CA . SER A 1 126 ? 1.215 1.165 6.646 1.00 87.19 126 SER A CA 1
ATOM 1016 C C . SER A 1 126 ? 0.078 0.166 6.891 1.00 87.19 126 SER A C 1
ATOM 1018 O O . SER A 1 126 ? -0.946 0.530 7.465 1.00 87.19 126 SER A O 1
ATOM 1020 N N . VAL A 1 127 ? 0.282 -1.112 6.552 1.00 90.00 127 VAL A N 1
ATOM 1021 C CA . VAL A 1 127 ? -0.726 -2.162 6.744 1.00 90.00 127 VAL A CA 1
ATOM 1022 C C . VAL A 1 127 ? -1.037 -2.325 8.227 1.00 90.00 127 VAL A C 1
ATOM 1024 O O . VAL A 1 127 ? -2.207 -2.365 8.608 1.00 90.00 127 VAL A O 1
ATOM 1027 N N . LEU A 1 128 ? 0.000 -2.334 9.069 1.00 85.38 128 LEU A N 1
ATOM 1028 C CA . LEU A 1 128 ? -0.150 -2.376 10.519 1.00 85.38 128 LEU A CA 1
ATOM 1029 C C . LEU A 1 128 ? -0.963 -1.173 11.029 1.00 85.38 128 LEU A C 1
ATOM 1031 O O . LEU A 1 128 ? -1.990 -1.355 11.680 1.00 85.38 128 LEU A O 1
ATOM 1035 N N . ALA A 1 129 ? -0.538 0.052 10.710 1.00 81.81 129 ALA A N 1
ATOM 1036 C CA . ALA A 1 129 ? -1.153 1.278 11.215 1.00 81.81 129 ALA A CA 1
ATOM 1037 C C . ALA A 1 129 ? -2.627 1.408 10.804 1.00 81.81 129 ALA A C 1
ATOM 1039 O O . ALA A 1 129 ? -3.489 1.651 11.651 1.00 81.81 129 ALA A O 1
ATOM 1040 N N . PHE A 1 130 ? -2.939 1.202 9.523 1.00 87.00 130 PHE A N 1
ATOM 1041 C CA . PHE A 1 130 ? -4.316 1.292 9.040 1.00 87.00 130 PHE A CA 1
ATOM 1042 C C . PHE A 1 130 ? -5.179 0.119 9.526 1.00 87.00 130 PHE A C 1
ATOM 1044 O O . PHE A 1 130 ? -6.354 0.325 9.831 1.00 87.00 130 PHE A O 1
ATOM 1051 N N . GLY A 1 131 ? -4.618 -1.088 9.654 1.00 88.94 131 GLY A N 1
ATOM 1052 C CA . GLY A 1 131 ? -5.325 -2.242 10.214 1.00 88.94 131 GLY A CA 1
ATOM 1053 C C . GLY A 1 131 ? -5.745 -2.013 11.667 1.00 88.94 131 GLY A C 1
ATOM 1054 O O . GLY A 1 131 ? -6.892 -2.266 12.039 1.00 88.94 131 GLY A O 1
ATOM 1055 N N . LEU A 1 132 ? -4.848 -1.446 12.473 1.00 82.62 132 LEU A N 1
ATOM 1056 C CA . LEU A 1 132 ? -5.133 -1.078 13.859 1.00 82.62 132 LEU A CA 1
ATOM 1057 C C . LEU A 1 132 ? -6.148 0.059 13.957 1.00 82.62 132 LEU A C 1
ATOM 1059 O O . LEU A 1 132 ? -7.084 -0.024 14.751 1.00 82.62 132 LEU A O 1
ATOM 1063 N N . LEU A 1 133 ? -6.002 1.096 13.127 1.00 84.69 133 LEU A N 1
ATOM 1064 C CA . LEU A 1 133 ? -6.954 2.203 13.071 1.00 84.69 133 LEU A CA 1
ATOM 1065 C C . LEU A 1 133 ? -8.359 1.712 12.692 1.00 84.69 133 LEU A C 1
ATOM 1067 O O . LEU A 1 133 ? -9.344 2.098 13.321 1.00 84.69 133 LEU A O 1
ATOM 1071 N N . LYS A 1 134 ? -8.457 0.811 11.710 1.00 88.56 134 LYS A N 1
ATOM 1072 C CA . LYS A 1 134 ? -9.714 0.157 11.326 1.00 88.56 134 LYS A CA 1
ATOM 1073 C C . LYS A 1 134 ? -10.311 -0.624 12.495 1.00 88.56 134 LYS A C 1
ATOM 1075 O O . LYS A 1 134 ? -11.501 -0.472 12.769 1.00 88.56 134 LYS A O 1
ATOM 1080 N N . ALA A 1 135 ? -9.508 -1.435 13.188 1.00 86.31 135 ALA A N 1
ATOM 1081 C CA . ALA A 1 135 ? -9.970 -2.212 14.336 1.00 86.31 135 ALA A CA 1
ATOM 1082 C C . ALA A 1 135 ? -10.511 -1.300 15.447 1.00 86.31 135 ALA A C 1
ATOM 1084 O O . ALA A 1 135 ? -11.627 -1.506 15.921 1.00 86.31 135 ALA A O 1
ATOM 1085 N N . ALA A 1 136 ? -9.771 -0.246 15.797 1.00 82.88 136 ALA A N 1
ATOM 1086 C CA . ALA A 1 136 ? -10.188 0.752 16.776 1.00 82.88 136 ALA A CA 1
ATOM 1087 C C . ALA A 1 136 ? -11.528 1.412 16.409 1.00 82.88 136 ALA A C 1
ATOM 1089 O O . ALA A 1 136 ? -12.444 1.462 17.232 1.00 82.88 136 ALA A O 1
ATOM 1090 N N . LEU A 1 137 ? -11.679 1.870 15.161 1.00 86.38 137 LEU A N 1
ATOM 1091 C 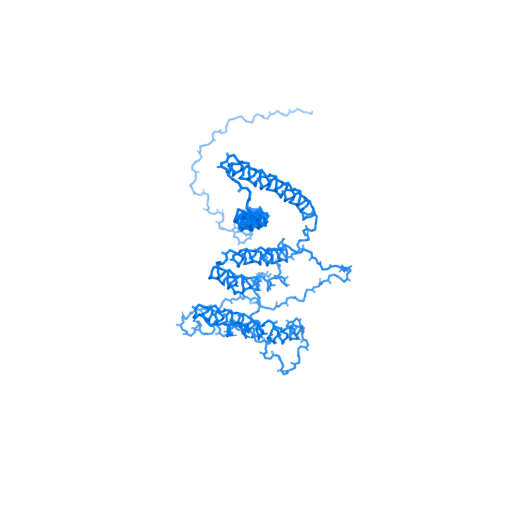CA . LEU A 1 137 ? -12.927 2.471 14.680 1.00 86.38 137 LEU A CA 1
ATOM 1092 C C . LEU A 1 137 ? -14.092 1.473 14.686 1.00 86.38 137 LEU A C 1
ATOM 1094 O O . LEU A 1 137 ? -15.208 1.839 15.057 1.00 86.38 137 LEU A O 1
ATOM 1098 N N . GLY A 1 138 ? -13.832 0.211 14.333 1.00 89.00 138 GLY A N 1
ATOM 1099 C CA . GLY A 1 138 ? -14.811 -0.871 14.423 1.00 89.00 138 GLY A CA 1
ATOM 1100 C C . GLY A 1 138 ? -15.299 -1.086 15.857 1.00 89.00 138 GLY A C 1
ATOM 1101 O O . GLY A 1 138 ? -16.505 -1.131 16.098 1.00 89.00 138 GLY A O 1
ATOM 1102 N N . TYR A 1 139 ? -14.379 -1.122 16.822 1.00 84.31 139 TYR A N 1
ATOM 1103 C CA . TYR A 1 139 ? -14.707 -1.262 18.243 1.00 84.31 139 TYR A CA 1
ATOM 1104 C C . TYR A 1 139 ? -15.484 -0.072 18.817 1.00 84.31 139 TYR A C 1
ATOM 1106 O O . TYR A 1 139 ? -16.340 -0.257 19.684 1.00 84.31 139 TYR A O 1
ATOM 1114 N N . LEU A 1 140 ? -15.227 1.142 18.327 1.00 85.69 140 LEU A N 1
ATOM 1115 C CA . LEU A 1 140 ? -15.973 2.344 18.712 1.00 85.69 140 LEU A CA 1
ATOM 1116 C C . LEU A 1 140 ? -17.370 2.424 18.067 1.00 85.69 140 LEU A C 1
ATOM 1118 O O . LEU A 1 140 ? -18.130 3.340 18.377 1.00 85.69 140 LEU A O 1
ATOM 1122 N N . GLY A 1 141 ? -17.727 1.481 17.189 1.00 90.00 141 GLY A N 1
ATOM 1123 C CA . GLY A 1 141 ? -18.992 1.491 16.451 1.00 90.00 141 GLY A CA 1
ATOM 1124 C C . GLY A 1 141 ? -19.018 2.481 15.282 1.00 90.00 141 GLY A C 1
ATOM 1125 O O . GLY A 1 141 ? -20.074 2.714 14.698 1.00 90.00 141 GLY A O 1
ATOM 1126 N N . ALA A 1 142 ? -17.870 3.052 14.906 1.00 91.62 142 ALA A N 1
ATOM 1127 C CA . ALA A 1 142 ? -17.732 3.984 13.790 1.00 91.62 142 ALA A CA 1
ATOM 1128 C C . ALA A 1 142 ? -17.561 3.230 12.456 1.00 91.62 142 ALA A C 1
ATOM 1130 O O . ALA A 1 142 ? -16.555 3.381 11.757 1.00 91.62 142 ALA A O 1
ATOM 1131 N N . SER A 1 143 ? -18.548 2.402 12.098 1.00 91.06 143 SER A N 1
ATOM 1132 C CA . SER A 1 143 ? -18.504 1.502 10.931 1.00 91.06 143 SER A CA 1
ATOM 1133 C C . SER A 1 143 ? -18.234 2.230 9.608 1.00 91.06 143 SER A C 1
ATOM 1135 O O . SER A 1 143 ? -17.446 1.756 8.785 1.00 91.06 143 SER A O 1
ATOM 1137 N N . THR A 1 144 ? -18.809 3.421 9.420 1.00 92.00 144 THR A N 1
ATOM 1138 C CA . THR A 1 144 ? -18.574 4.251 8.229 1.00 92.00 144 THR A CA 1
ATOM 1139 C C . THR A 1 144 ? -17.119 4.703 8.134 1.00 92.00 144 THR A C 1
ATOM 1141 O O . THR A 1 144 ? -16.505 4.577 7.077 1.00 92.00 144 THR A O 1
ATOM 1144 N N . ALA A 1 145 ? -16.534 5.182 9.236 1.00 92.00 145 ALA A N 1
ATOM 1145 C CA . ALA A 1 145 ? -15.138 5.613 9.257 1.00 92.00 145 ALA A CA 1
ATOM 1146 C C . ALA A 1 145 ? -14.191 4.427 9.020 1.00 92.00 145 ALA A C 1
ATOM 1148 O O . ALA A 1 145 ? -13.278 4.528 8.205 1.00 92.00 145 ALA A O 1
ATOM 1149 N N . ALA A 1 146 ? -14.454 3.278 9.652 1.00 92.19 146 ALA A N 1
ATOM 1150 C CA . ALA A 1 146 ? -13.687 2.054 9.428 1.00 92.19 146 ALA A CA 1
ATOM 1151 C C . ALA A 1 146 ? -13.717 1.614 7.951 1.00 92.19 146 ALA A C 1
ATOM 1153 O O . ALA A 1 146 ? -12.691 1.208 7.411 1.00 92.19 146 ALA A O 1
ATOM 1154 N N . THR A 1 147 ? -14.866 1.757 7.282 1.00 92.25 147 THR A N 1
ATOM 1155 C CA . THR A 1 147 ? -15.019 1.460 5.846 1.00 92.25 147 THR A CA 1
ATOM 1156 C C . THR A 1 147 ? -14.182 2.399 4.976 1.00 92.25 147 THR A C 1
ATOM 1158 O O . THR A 1 147 ? -13.537 1.951 4.032 1.00 92.25 147 THR A O 1
ATOM 1161 N N . TRP A 1 148 ? -14.148 3.694 5.294 1.00 94.25 148 TRP A N 1
ATOM 1162 C CA . TRP A 1 148 ? -13.321 4.657 4.561 1.00 94.25 148 TRP A CA 1
ATOM 1163 C C . TRP A 1 148 ? -11.823 4.428 4.761 1.00 94.25 148 TRP A C 1
ATOM 1165 O O . TRP A 1 148 ? -11.061 4.549 3.803 1.00 94.25 148 TRP A O 1
ATOM 1175 N N . ILE A 1 149 ? -11.399 4.070 5.974 1.00 92.88 149 ILE A N 1
ATOM 1176 C CA . ILE A 1 149 ? -10.008 3.690 6.258 1.00 92.88 149 ILE A CA 1
ATOM 1177 C C . ILE A 1 149 ? -9.624 2.435 5.472 1.00 92.88 149 ILE A C 1
ATOM 1179 O O . ILE A 1 149 ? -8.557 2.404 4.861 1.00 92.88 149 ILE A O 1
ATOM 1183 N N . ASP A 1 150 ? -10.511 1.440 5.426 1.00 92.94 150 ASP A N 1
ATOM 1184 C CA . ASP A 1 150 ? -10.318 0.216 4.648 1.00 92.94 150 ASP A CA 1
ATOM 1185 C C . ASP A 1 150 ? -10.199 0.498 3.145 1.00 92.94 150 ASP A C 1
ATOM 1187 O O . ASP A 1 150 ? -9.278 0.007 2.499 1.00 92.94 150 ASP A O 1
ATOM 1191 N N . TRP A 1 151 ? -11.073 1.347 2.597 1.00 95.69 151 TRP A N 1
ATOM 1192 C CA . TRP A 1 151 ? -10.991 1.773 1.199 1.00 95.69 151 TRP A CA 1
ATOM 1193 C C . TRP A 1 151 ? -9.710 2.564 0.916 1.00 95.69 151 TRP A C 1
ATOM 1195 O O . TRP A 1 151 ? -9.019 2.294 -0.061 1.00 95.69 151 TRP A O 1
ATOM 1205 N N . THR A 1 152 ? -9.345 3.507 1.786 1.00 93.81 152 THR A N 1
ATOM 1206 C CA . THR A 1 152 ? -8.148 4.341 1.599 1.00 93.81 152 THR A CA 1
ATOM 1207 C C . THR A 1 152 ? -6.881 3.492 1.595 1.00 93.81 152 THR A C 1
ATOM 1209 O O . THR A 1 152 ? -6.044 3.656 0.707 1.00 93.81 152 THR A O 1
ATOM 1212 N N . LEU A 1 153 ? -6.746 2.559 2.544 1.00 93.25 153 LEU A N 1
ATOM 1213 C CA . LEU A 1 153 ? -5.619 1.629 2.563 1.00 93.25 153 LEU A CA 1
ATOM 1214 C C . LEU A 1 153 ? -5.667 0.697 1.350 1.00 93.25 153 LEU A C 1
ATOM 1216 O O . LEU A 1 153 ? -4.706 0.629 0.591 1.00 93.25 153 LEU A O 1
ATOM 1220 N N . GLY A 1 154 ? -6.784 -0.011 1.182 1.00 90.56 154 GLY A N 1
ATOM 1221 C CA . GLY A 1 154 ? -6.928 -1.105 0.228 1.00 90.56 154 GLY A CA 1
ATOM 1222 C C . GLY A 1 154 ? -6.953 -0.671 -1.232 1.00 90.56 154 GLY A C 1
ATOM 1223 O O . GLY A 1 154 ? -6.640 -1.489 -2.092 1.00 90.56 154 GLY A O 1
ATOM 1224 N N . VAL A 1 155 ? -7.283 0.592 -1.515 1.00 94.31 155 VAL A N 1
ATOM 1225 C CA . VAL A 1 155 ? -7.343 1.142 -2.874 1.00 94.31 155 VAL A CA 1
ATOM 1226 C C . VAL A 1 155 ? -6.253 2.174 -3.112 1.00 94.31 155 VAL A C 1
ATOM 1228 O O . VAL A 1 155 ? -5.411 1.983 -3.986 1.00 94.31 155 VAL A O 1
ATOM 1231 N N . ALA A 1 156 ? -6.266 3.283 -2.372 1.00 93.81 156 ALA A N 1
ATOM 1232 C CA . ALA A 1 156 ? -5.378 4.403 -2.671 1.00 93.81 156 ALA A CA 1
ATOM 1233 C C . ALA A 1 156 ? -3.928 4.086 -2.282 1.00 93.81 156 ALA A C 1
ATOM 1235 O O . ALA A 1 156 ? -3.026 4.205 -3.112 1.00 93.81 156 ALA A O 1
ATOM 1236 N N . ALA A 1 157 ? -3.700 3.648 -1.041 1.00 92.38 157 ALA A N 1
ATOM 1237 C CA . ALA A 1 157 ? -2.352 3.392 -0.543 1.00 92.38 157 ALA A CA 1
ATOM 1238 C C . ALA A 1 157 ? -1.705 2.182 -1.231 1.00 92.38 157 ALA A C 1
ATOM 1240 O O . ALA A 1 157 ? -0.578 2.295 -1.704 1.00 92.38 157 ALA A O 1
ATOM 1241 N N . THR A 1 158 ? -2.418 1.059 -1.367 1.00 93.88 158 THR A N 1
ATOM 1242 C CA . THR A 1 158 ? -1.938 -0.125 -2.108 1.00 93.88 158 THR A CA 1
ATOM 1243 C C . THR A 1 158 ? -1.593 0.196 -3.558 1.00 93.88 158 THR A C 1
ATOM 1245 O O . THR A 1 158 ? -0.543 -0.240 -4.014 1.00 93.88 158 THR A O 1
ATOM 1248 N N . SER A 1 159 ? -2.400 0.990 -4.273 1.00 95.38 159 SER A N 1
ATOM 1249 C CA . SER A 1 159 ? -2.092 1.388 -5.656 1.00 95.38 159 SER A CA 1
ATOM 1250 C C . SER A 1 159 ? -0.826 2.241 -5.728 1.00 95.38 159 SER A C 1
ATOM 1252 O O . SER A 1 159 ? 0.030 2.010 -6.581 1.00 95.38 159 SER A O 1
ATOM 1254 N N . ILE A 1 160 ? -0.664 3.196 -4.805 1.00 93.62 160 ILE A N 1
ATOM 1255 C CA . ILE A 1 160 ? 0.553 4.016 -4.713 1.00 93.62 160 ILE A CA 1
ATOM 1256 C C . ILE A 1 160 ? 1.765 3.135 -4.399 1.00 93.62 160 ILE A C 1
ATOM 1258 O O . ILE A 1 160 ? 2.787 3.241 -5.076 1.00 93.62 160 ILE A O 1
ATOM 1262 N N . PHE A 1 161 ? 1.663 2.245 -3.410 1.00 94.75 161 PHE A N 1
ATOM 1263 C CA . PHE A 1 161 ? 2.752 1.342 -3.047 1.00 94.75 161 PHE A CA 1
ATOM 1264 C C . PHE A 1 161 ? 3.077 0.365 -4.158 1.00 94.75 161 PHE A C 1
ATOM 1266 O O . PHE A 1 161 ? 4.254 0.104 -4.372 1.00 94.75 161 PHE A O 1
ATOM 1273 N N . TYR A 1 162 ? 2.084 -0.130 -4.887 1.00 94.44 162 TYR A N 1
ATOM 1274 C CA . TYR A 1 162 ? 2.296 -0.982 -6.045 1.00 94.44 162 TYR A CA 1
ATOM 1275 C C . TYR A 1 162 ? 3.095 -0.242 -7.119 1.00 94.44 162 TYR A C 1
ATOM 1277 O O . TYR A 1 162 ? 4.150 -0.718 -7.530 1.00 94.44 162 TYR A O 1
ATOM 1285 N N . CYS A 1 163 ? 2.666 0.969 -7.491 1.00 93.44 163 CYS A N 1
ATOM 1286 C CA . CYS A 1 163 ? 3.389 1.815 -8.441 1.00 93.44 163 CYS A CA 1
ATOM 1287 C C . CYS A 1 163 ? 4.821 2.118 -7.979 1.00 93.44 163 CYS A C 1
ATOM 1289 O O . CYS A 1 163 ? 5.739 2.071 -8.792 1.00 93.44 163 CYS A O 1
ATOM 1291 N N . LEU A 1 164 ? 5.028 2.396 -6.687 1.00 92.25 164 LEU A N 1
ATOM 1292 C CA . LEU A 1 164 ? 6.364 2.584 -6.113 1.00 92.25 164 LEU A CA 1
ATOM 1293 C C . LEU A 1 164 ? 7.194 1.294 -6.147 1.00 92.25 164 LEU A C 1
ATOM 1295 O O . LEU A 1 164 ? 8.379 1.350 -6.455 1.00 92.25 164 LEU A O 1
ATOM 1299 N N . GLY A 1 165 ? 6.583 0.139 -5.886 1.00 92.06 165 GLY A N 1
ATOM 1300 C CA . GLY A 1 165 ? 7.238 -1.170 -5.919 1.00 92.06 165 GLY A CA 1
ATOM 1301 C C . GLY A 1 165 ? 7.738 -1.553 -7.309 1.00 92.06 165 GLY A C 1
ATOM 1302 O O . GLY A 1 165 ? 8.773 -2.200 -7.428 1.00 92.06 165 GLY A O 1
ATOM 1303 N N . LEU A 1 166 ? 7.095 -1.065 -8.378 1.00 90.69 166 LEU A N 1
ATOM 1304 C CA . LEU A 1 166 ? 7.604 -1.243 -9.745 1.00 90.69 166 LEU A CA 1
ATOM 1305 C C . LEU A 1 166 ? 8.997 -0.619 -9.950 1.00 90.69 166 LEU A C 1
ATOM 1307 O O . LEU A 1 166 ? 9.743 -1.057 -10.825 1.00 90.69 166 LEU A O 1
ATOM 1311 N N . TYR A 1 167 ? 9.376 0.373 -9.137 1.00 89.62 167 TYR A N 1
ATOM 1312 C CA . TYR A 1 167 ? 10.714 0.970 -9.169 1.00 89.62 167 TYR A CA 1
ATOM 1313 C C . TYR A 1 167 ? 11.760 0.173 -8.372 1.00 89.62 167 TYR A C 1
ATOM 1315 O O . TYR A 1 167 ? 12.953 0.405 -8.569 1.00 89.62 167 TYR A O 1
ATOM 1323 N N . GLU A 1 168 ? 11.360 -0.797 -7.539 1.00 87.19 168 GLU A N 1
ATOM 1324 C CA . GLU A 1 168 ? 12.290 -1.628 -6.752 1.00 87.19 168 GLU A CA 1
ATOM 1325 C C . GLU A 1 168 ? 13.236 -2.426 -7.665 1.00 87.19 168 GLU A C 1
ATOM 1327 O O . GLU A 1 168 ? 14.420 -2.572 -7.361 1.00 87.19 168 GLU A O 1
ATOM 1332 N N . ARG A 1 169 ? 12.750 -2.866 -8.836 1.00 78.94 169 ARG A N 1
ATOM 1333 C CA . ARG A 1 169 ? 13.545 -3.636 -9.810 1.00 78.94 169 ARG A CA 1
ATOM 1334 C C . ARG A 1 169 ? 14.625 -2.815 -10.522 1.00 78.94 169 ARG A C 1
ATOM 1336 O O . ARG A 1 169 ? 15.616 -3.378 -10.978 1.00 78.94 169 ARG A O 1
ATOM 1343 N N . SER A 1 170 ? 14.481 -1.493 -10.616 1.00 75.00 170 SER A N 1
ATOM 1344 C CA . SER A 1 170 ? 15.455 -0.632 -11.300 1.00 75.00 170 SER A CA 1
ATOM 1345 C C . SER A 1 170 ? 15.536 0.742 -10.636 1.00 75.00 170 SER A C 1
ATOM 1347 O O . SER A 1 170 ? 15.065 1.763 -11.142 1.00 75.00 170 SER A O 1
ATOM 1349 N N . SER A 1 171 ? 16.216 0.761 -9.493 1.00 62.50 171 SER A N 1
ATOM 1350 C CA . SER A 1 171 ? 16.463 1.949 -8.671 1.00 62.50 171 SER A CA 1
ATOM 1351 C C . SER A 1 171 ? 17.570 2.867 -9.207 1.00 62.50 171 SER A C 1
ATOM 1353 O O . SER A 1 171 ? 17.858 3.898 -8.598 1.00 62.50 171 SER A O 1
ATOM 1355 N N . SER A 1 172 ? 18.201 2.528 -10.342 1.00 63.22 172 SER A N 1
ATOM 1356 C CA . SER A 1 172 ? 19.497 3.094 -10.749 1.00 63.22 172 SER A CA 1
ATOM 1357 C C . SER A 1 172 ? 19.512 4.612 -10.953 1.00 63.22 172 SER A C 1
ATOM 1359 O O . SER A 1 172 ? 20.593 5.187 -11.000 1.00 63.22 172 SER A O 1
ATOM 1361 N N . ASN A 1 173 ? 18.349 5.270 -11.035 1.00 66.19 173 ASN A N 1
ATOM 1362 C CA . ASN A 1 173 ? 18.252 6.727 -11.162 1.00 66.19 173 ASN A CA 1
ATOM 1363 C C . ASN A 1 173 ? 17.351 7.415 -10.118 1.00 66.19 173 ASN A C 1
ATOM 1365 O O . ASN A 1 173 ? 17.429 8.636 -9.980 1.00 66.19 173 ASN A O 1
ATOM 1369 N N . LEU A 1 174 ? 16.502 6.686 -9.385 1.00 70.88 174 LEU A N 1
ATOM 1370 C CA . LEU A 1 174 ? 15.494 7.274 -8.494 1.00 70.88 174 LEU A CA 1
ATOM 1371 C C . LEU A 1 174 ? 15.549 6.592 -7.119 1.00 70.88 174 LEU A C 1
ATOM 1373 O O . LEU A 1 174 ? 15.075 5.476 -6.948 1.00 70.88 174 LEU A O 1
ATOM 1377 N N . TRP A 1 175 ? 16.145 7.291 -6.148 1.00 79.81 175 TRP A N 1
ATOM 1378 C CA . TRP A 1 175 ? 16.232 6.905 -4.729 1.00 79.81 175 TRP A CA 1
ATOM 1379 C C . TRP A 1 175 ? 16.823 5.508 -4.448 1.00 79.81 175 TRP A C 1
ATOM 1381 O O . TRP A 1 175 ? 16.170 4.680 -3.808 1.00 79.81 175 TRP A O 1
ATOM 1391 N N . PRO A 1 176 ? 18.095 5.250 -4.816 1.00 81.56 176 PRO A N 1
ATOM 1392 C CA . PRO A 1 176 ? 18.767 3.989 -4.481 1.00 81.56 176 PRO A CA 1
ATOM 1393 C C . PRO A 1 176 ? 18.725 3.692 -2.975 1.00 81.56 176 PRO A C 1
ATOM 1395 O O . PRO A 1 176 ? 18.487 2.560 -2.577 1.00 81.56 176 PRO A O 1
ATOM 1398 N N . SER A 1 177 ? 18.809 4.721 -2.130 1.00 81.50 177 SER A N 1
ATOM 1399 C CA . SER A 1 177 ? 18.706 4.586 -0.674 1.00 81.50 177 SER A CA 1
ATOM 1400 C C . SER A 1 177 ? 17.379 4.042 -0.152 1.00 81.50 177 SER A C 1
ATOM 1402 O O . SER A 1 177 ? 17.315 3.599 0.986 1.00 81.50 177 SER A O 1
ATOM 1404 N N . PHE A 1 178 ? 16.302 4.153 -0.927 1.00 85.50 178 PHE A N 1
ATOM 1405 C CA . PHE A 1 178 ? 14.976 3.705 -0.502 1.00 85.50 178 PHE A CA 1
ATOM 1406 C C . PHE A 1 178 ? 14.740 2.223 -0.837 1.00 85.50 178 PHE A C 1
ATOM 1408 O O . PHE A 1 178 ? 14.019 1.531 -0.115 1.00 85.50 178 PHE A O 1
ATOM 1415 N N . PHE A 1 179 ? 15.371 1.743 -1.915 1.00 86.44 179 PHE A N 1
ATOM 1416 C CA . PHE A 1 179 ? 15.163 0.403 -2.469 1.00 86.44 179 PHE A CA 1
ATOM 1417 C C . PHE A 1 179 ? 16.354 -0.549 -2.300 1.00 86.44 179 PHE A C 1
ATOM 1419 O O . PHE A 1 179 ? 16.143 -1.753 -2.314 1.00 86.44 179 PHE A O 1
ATOM 1426 N N . VAL A 1 180 ? 17.583 -0.044 -2.173 1.00 82.44 180 VAL A N 1
ATOM 1427 C CA . VAL A 1 180 ? 18.815 -0.857 -2.192 1.00 82.44 180 VAL A CA 1
ATOM 1428 C C . VAL A 1 180 ? 19.530 -0.842 -0.848 1.00 82.44 180 VAL A C 1
ATOM 1430 O O . VAL A 1 180 ? 19.995 -1.888 -0.413 1.00 82.44 180 VAL A O 1
ATOM 1433 N N . ASP A 1 181 ? 19.619 0.317 -0.187 1.00 83.94 181 ASP A N 1
ATOM 1434 C CA . ASP A 1 181 ? 20.353 0.417 1.078 1.00 83.94 181 ASP A CA 1
ATOM 1435 C C . ASP A 1 181 ? 19.677 -0.430 2.159 1.00 83.94 181 ASP A C 1
ATOM 1437 O O . ASP A 1 181 ? 18.561 -0.119 2.595 1.00 83.94 181 ASP A O 1
ATOM 1441 N N . ASP A 1 182 ? 20.392 -1.448 2.635 1.00 82.62 182 ASP A N 1
ATOM 1442 C CA . ASP A 1 182 ? 19.975 -2.238 3.783 1.00 82.62 182 ASP A CA 1
ATOM 1443 C C . ASP A 1 182 ? 19.868 -1.340 5.026 1.00 82.62 182 ASP A C 1
ATOM 1445 O O . ASP A 1 182 ? 20.828 -0.694 5.457 1.00 82.62 182 ASP A O 1
ATOM 1449 N N . GLN A 1 183 ? 18.660 -1.251 5.585 1.00 77.94 183 GLN A N 1
ATOM 1450 C CA . GLN A 1 183 ? 18.382 -0.421 6.756 1.00 77.94 183 GLN A CA 1
ATOM 1451 C C . GLN A 1 183 ? 18.507 -1.192 8.069 1.00 77.94 183 GLN A C 1
ATOM 1453 O O . GLN A 1 183 ? 18.213 -0.616 9.121 1.00 77.94 183 GLN A O 1
ATOM 1458 N N . GLN A 1 184 ? 18.925 -2.461 8.052 1.00 83.12 184 GLN A N 1
ATOM 1459 C CA . GLN A 1 184 ? 18.934 -3.321 9.237 1.00 83.12 184 GLN A CA 1
ATOM 1460 C C . GLN A 1 184 ? 19.611 -2.663 10.452 1.00 83.12 184 GLN A C 1
ATOM 1462 O O . GLN A 1 184 ? 19.053 -2.671 11.550 1.00 83.12 184 GLN A O 1
ATOM 1467 N N . GLN A 1 185 ? 20.761 -2.008 10.263 1.00 81.88 185 GLN A N 1
ATOM 1468 C CA . GLN A 1 185 ? 21.481 -1.349 11.359 1.00 81.88 185 GLN A CA 1
ATOM 1469 C C . GLN A 1 185 ? 20.717 -0.142 11.940 1.00 81.88 185 GLN A C 1
ATOM 1471 O O . GLN A 1 185 ? 20.642 0.023 13.161 1.00 81.88 185 GLN A O 1
ATOM 1476 N N . HIS A 1 186 ? 20.114 0.690 11.085 1.00 79.31 186 HIS A N 1
ATOM 1477 C CA . HIS A 1 186 ? 19.328 1.848 11.523 1.00 79.31 186 HIS A CA 1
ATOM 1478 C C . HIS A 1 186 ? 18.023 1.430 12.197 1.00 79.31 186 HIS A C 1
ATOM 1480 O O . HIS A 1 186 ? 17.631 2.021 13.205 1.00 79.31 186 HIS A O 1
ATOM 1486 N N . LEU A 1 187 ? 17.373 0.393 11.675 1.00 77.25 187 LEU A N 1
ATOM 1487 C CA . LEU A 1 187 ? 16.141 -0.147 12.231 1.00 77.25 187 LEU A CA 1
ATOM 1488 C C . LEU A 1 187 ? 16.365 -0.851 13.557 1.00 77.25 187 LEU A C 1
ATOM 1490 O O . LEU A 1 187 ? 15.522 -0.729 14.436 1.00 77.25 187 LEU A O 1
ATOM 1494 N N . TYR A 1 188 ? 17.495 -1.528 13.748 1.00 81.19 188 TYR A N 1
ATOM 1495 C CA . TYR A 1 188 ? 17.802 -2.130 15.040 1.00 81.19 188 TYR A CA 1
ATOM 1496 C C . TYR A 1 188 ? 17.954 -1.056 16.128 1.00 81.19 188 TYR A C 1
ATOM 1498 O O . TYR A 1 188 ? 17.339 -1.141 17.193 1.00 81.19 188 TYR A O 1
ATOM 1506 N N . SER A 1 189 ? 18.703 0.012 15.835 1.00 82.12 189 SER A N 1
ATOM 1507 C CA . SER A 1 189 ? 18.891 1.126 16.773 1.00 82.12 189 SER A CA 1
ATOM 1508 C C . SER A 1 189 ? 17.592 1.906 17.020 1.00 82.12 189 SER A C 1
ATOM 1510 O O . SER A 1 189 ? 17.190 2.101 18.169 1.00 82.12 189 SER A O 1
ATOM 1512 N N . SER A 1 190 ? 16.895 2.306 15.952 1.00 75.44 190 SER A N 1
ATOM 1513 C CA . SER A 1 190 ? 15.654 3.082 16.051 1.00 75.44 190 SER A CA 1
ATOM 1514 C C . SER A 1 190 ? 14.493 2.256 16.602 1.00 75.44 190 SER A C 1
ATOM 1516 O O . SER A 1 190 ? 13.728 2.756 17.422 1.00 75.44 190 SER A O 1
ATOM 1518 N N . GLY A 1 191 ? 14.382 0.992 16.202 1.00 76.56 191 GLY A N 1
ATOM 1519 C CA . GLY A 1 191 ? 13.342 0.069 16.645 1.00 76.56 191 GLY A CA 1
ATOM 1520 C C . GLY A 1 191 ? 13.439 -0.220 18.135 1.00 76.56 191 GLY A C 1
ATOM 1521 O O . GLY A 1 191 ? 12.426 -0.191 18.822 1.00 76.56 191 GLY A O 1
ATOM 1522 N N . THR A 1 192 ? 14.652 -0.387 18.662 1.00 73.81 192 THR A N 1
ATOM 1523 C CA . THR A 1 192 ? 14.862 -0.556 20.105 1.00 73.81 192 THR A CA 1
ATOM 1524 C C . THR A 1 192 ? 14.393 0.681 20.879 1.00 73.81 192 THR A C 1
ATOM 1526 O O . THR A 1 192 ? 13.629 0.563 21.835 1.00 73.81 192 THR A O 1
ATOM 1529 N N . ALA A 1 193 ? 14.769 1.883 20.429 1.00 75.62 193 ALA A N 1
ATOM 1530 C CA . ALA A 1 193 ? 14.315 3.130 21.047 1.00 75.62 193 ALA A CA 1
ATOM 1531 C C . ALA A 1 193 ? 12.788 3.309 20.956 1.00 75.62 193 ALA A C 1
ATOM 1533 O O . ALA A 1 193 ? 12.150 3.691 21.938 1.00 75.62 193 ALA A O 1
ATOM 1534 N N . ALA A 1 194 ? 12.192 2.989 19.804 1.00 75.75 194 ALA A N 1
ATOM 1535 C CA . ALA A 1 194 ? 10.750 3.056 19.597 1.00 75.75 194 ALA A CA 1
ATOM 1536 C C . ALA A 1 194 ? 9.995 2.046 20.472 1.00 75.75 194 ALA A C 1
ATOM 1538 O O . ALA A 1 194 ? 8.972 2.401 21.048 1.00 75.75 194 ALA A O 1
ATOM 1539 N N . LEU A 1 195 ? 10.508 0.821 20.628 1.00 73.31 195 LEU A N 1
ATOM 1540 C CA . LEU A 1 195 ? 9.939 -0.195 21.517 1.00 73.31 195 LEU A CA 1
ATOM 1541 C C . LEU A 1 195 ? 9.989 0.247 22.980 1.00 73.31 195 LEU A C 1
ATOM 1543 O O . LEU A 1 195 ? 8.993 0.103 23.687 1.00 73.31 195 LEU A O 1
ATOM 1547 N N . TYR A 1 196 ? 11.100 0.838 23.428 1.00 72.06 196 TYR A N 1
ATOM 1548 C CA . TYR A 1 196 ? 11.175 1.408 24.773 1.00 72.06 196 TYR A CA 1
ATOM 1549 C C . TYR A 1 196 ? 10.186 2.560 24.956 1.00 72.06 196 TYR A C 1
ATOM 1551 O O . TYR A 1 196 ? 9.454 2.576 25.943 1.00 72.06 196 TYR A O 1
ATOM 1559 N N . ALA A 1 197 ? 10.104 3.487 24.000 1.00 75.56 197 ALA A N 1
ATOM 1560 C CA . ALA A 1 197 ? 9.143 4.586 24.050 1.00 75.56 197 ALA A CA 1
ATOM 1561 C C . ALA A 1 197 ? 7.691 4.078 24.071 1.00 75.56 197 ALA A C 1
ATOM 1563 O O . ALA A 1 197 ? 6.883 4.558 24.864 1.00 75.56 197 ALA A O 1
ATOM 1564 N N . ALA A 1 198 ? 7.377 3.066 23.257 1.00 73.25 198 ALA A N 1
ATOM 1565 C CA . ALA A 1 198 ? 6.076 2.407 23.224 1.00 73.25 198 ALA A CA 1
ATOM 1566 C C . ALA A 1 198 ? 5.745 1.741 24.564 1.00 73.25 198 ALA A C 1
ATOM 1568 O O . ALA A 1 198 ? 4.651 1.931 25.091 1.00 73.25 198 ALA A O 1
ATOM 1569 N N . GLY A 1 199 ? 6.696 1.000 25.139 1.00 71.19 199 GLY A N 1
ATOM 1570 C CA . GLY A 1 199 ? 6.538 0.353 26.439 1.00 71.19 199 GLY A CA 1
ATOM 1571 C C . GLY A 1 199 ? 6.329 1.360 27.571 1.00 71.19 199 GLY A C 1
ATOM 1572 O O . GLY A 1 199 ? 5.450 1.165 28.410 1.00 71.19 199 GLY A O 1
ATOM 1573 N N . ILE A 1 200 ? 7.075 2.470 27.566 1.00 74.44 200 ILE A N 1
ATOM 1574 C CA . ILE A 1 200 ? 6.905 3.565 28.532 1.00 74.44 200 ILE A CA 1
ATOM 1575 C C . ILE A 1 200 ? 5.523 4.203 28.372 1.00 74.44 200 ILE A C 1
ATOM 1577 O O . ILE A 1 200 ? 4.814 4.357 29.364 1.00 74.44 200 ILE A O 1
ATOM 1581 N N . ALA A 1 201 ? 5.113 4.531 27.144 1.00 76.62 201 ALA A N 1
ATOM 1582 C CA . ALA A 1 201 ? 3.799 5.109 26.877 1.00 76.62 201 ALA A CA 1
ATOM 1583 C C . ALA A 1 201 ? 2.668 4.177 27.337 1.00 76.62 201 ALA A C 1
ATOM 1585 O O . ALA A 1 201 ? 1.751 4.624 28.020 1.00 76.62 201 ALA A O 1
ATOM 1586 N N . LEU A 1 202 ? 2.772 2.879 27.041 1.00 74.75 202 LEU A N 1
ATOM 1587 C CA . LEU A 1 202 ? 1.789 1.875 27.446 1.00 74.75 202 LEU A CA 1
ATOM 1588 C C . LEU A 1 202 ? 1.722 1.734 28.971 1.00 74.75 202 LEU A C 1
ATOM 1590 O O . LEU A 1 202 ? 0.629 1.670 29.529 1.00 74.75 202 LEU A O 1
ATOM 1594 N N . SER A 1 203 ? 2.869 1.760 29.653 1.00 72.12 203 SER A N 1
ATOM 1595 C CA . SER A 1 203 ? 2.931 1.759 31.118 1.00 72.12 203 SER A CA 1
ATOM 1596 C C . SER A 1 203 ? 2.280 3.012 31.718 1.00 72.12 203 SER A C 1
ATOM 1598 O O . SER A 1 203 ? 1.452 2.905 32.623 1.00 72.12 203 SER A O 1
ATOM 1600 N N . ILE A 1 204 ? 2.569 4.200 31.173 1.00 77.31 204 ILE A N 1
ATOM 1601 C CA . ILE A 1 204 ? 1.962 5.461 31.623 1.00 77.31 204 ILE A CA 1
ATOM 1602 C C . ILE A 1 204 ? 0.445 5.420 31.422 1.00 77.31 204 ILE A C 1
ATOM 1604 O O . ILE A 1 204 ? -0.292 5.648 32.382 1.00 77.31 204 ILE A O 1
ATOM 1608 N N . SER A 1 205 ? -0.033 5.070 30.225 1.00 76.31 205 SER A N 1
ATOM 1609 C CA . SER A 1 205 ? -1.467 4.936 29.946 1.00 76.31 205 SER A CA 1
ATOM 1610 C C . SER A 1 205 ? -2.136 3.945 30.896 1.00 76.31 205 SER A C 1
ATOM 1612 O O . SER A 1 205 ? -3.144 4.279 31.505 1.00 76.31 205 SER A O 1
ATOM 1614 N N . TRP A 1 206 ? -1.523 2.783 31.135 1.00 78.12 206 TRP A N 1
ATOM 1615 C CA . TRP A 1 206 ? -2.039 1.793 32.083 1.00 78.12 206 TRP A CA 1
ATOM 1616 C C . TRP A 1 206 ? -2.176 2.349 33.507 1.00 78.12 206 TRP A C 1
ATOM 1618 O O . TRP A 1 206 ? -3.187 2.124 34.172 1.00 78.12 206 TRP A O 1
ATOM 1628 N N . THR A 1 207 ? -1.186 3.108 33.985 1.00 77.94 207 THR A N 1
ATOM 1629 C CA . THR A 1 207 ? -1.259 3.718 35.324 1.00 77.94 207 THR A CA 1
ATOM 1630 C C . THR A 1 207 ? -2.332 4.804 35.420 1.00 77.94 207 THR A C 1
ATOM 1632 O O . THR A 1 207 ? -3.047 4.862 36.422 1.00 77.94 207 THR A O 1
ATOM 1635 N N . LEU A 1 208 ? -2.491 5.629 34.379 1.00 79.31 208 LEU A N 1
ATOM 1636 C CA . LEU A 1 208 ? -3.540 6.649 34.311 1.00 79.31 208 LEU A CA 1
ATOM 1637 C C . LEU A 1 208 ? -4.933 6.013 34.264 1.00 79.31 208 LEU A C 1
ATOM 1639 O O . LEU A 1 208 ? -5.809 6.424 35.026 1.00 79.31 208 LEU A O 1
ATOM 1643 N N . TYR A 1 209 ? -5.098 4.950 33.479 1.00 79.06 209 TYR A N 1
ATOM 1644 C CA . TYR A 1 209 ? -6.329 4.173 33.403 1.00 79.06 209 TYR A CA 1
ATOM 1645 C C . TYR A 1 209 ? -6.770 3.660 34.777 1.00 79.06 209 TYR A C 1
ATOM 1647 O O . TYR A 1 209 ? -7.896 3.906 35.215 1.00 79.06 209 TYR A O 1
ATOM 1655 N N . TRP A 1 210 ? -5.873 2.984 35.504 1.00 79.31 210 TRP A N 1
ATOM 1656 C CA . TRP A 1 210 ? -6.197 2.465 36.835 1.00 79.31 210 TRP A CA 1
ATOM 1657 C C . TRP A 1 210 ? -6.476 3.571 37.845 1.00 79.31 210 TRP A C 1
ATOM 1659 O O . TRP A 1 210 ? -7.365 3.412 38.682 1.00 79.31 210 TRP A O 1
ATOM 1669 N N . LYS A 1 211 ? -5.769 4.702 37.755 1.00 82.62 211 LYS A N 1
ATOM 1670 C CA . LYS A 1 211 ? -6.045 5.876 38.589 1.00 82.62 211 LYS A CA 1
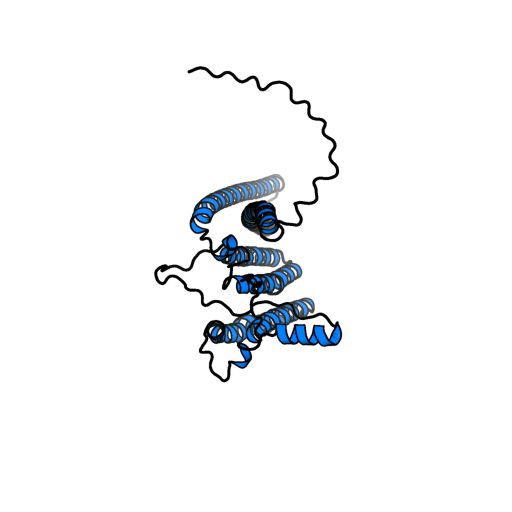ATOM 1671 C C . LYS A 1 211 ? -7.472 6.382 38.371 1.00 82.62 211 LYS A C 1
ATOM 1673 O O . LYS A 1 211 ? -8.166 6.652 39.350 1.00 82.62 211 LYS A O 1
ATOM 1678 N N . ASP A 1 212 ? -7.914 6.490 37.121 1.00 77.31 212 ASP A N 1
ATOM 1679 C CA . ASP A 1 212 ? -9.250 6.989 36.787 1.00 77.31 212 ASP A CA 1
ATOM 1680 C C . ASP A 1 212 ? -10.346 6.000 37.203 1.00 77.31 212 ASP A C 1
ATOM 1682 O O . ASP A 1 212 ? -11.348 6.409 37.793 1.00 77.31 212 ASP A O 1
ATOM 1686 N N . VAL A 1 213 ? -10.130 4.694 37.007 1.00 76.94 213 VAL A N 1
ATOM 1687 C CA . VAL A 1 213 ? -11.037 3.646 37.509 1.00 76.94 213 VAL A CA 1
ATOM 1688 C C . VAL A 1 213 ? -11.150 3.704 39.035 1.00 76.94 213 VAL A C 1
ATOM 1690 O O . VAL A 1 213 ? -12.263 3.718 39.564 1.00 76.94 213 VAL A O 1
ATOM 1693 N N . LEU A 1 214 ? -10.023 3.786 39.752 1.00 77.31 214 LEU A N 1
ATOM 1694 C CA . LEU A 1 214 ? -10.005 3.879 41.215 1.00 77.31 214 LEU A CA 1
ATOM 1695 C C . LEU A 1 214 ? -10.690 5.154 41.716 1.00 77.31 214 LEU A C 1
ATOM 1697 O O . LEU A 1 214 ? -11.471 5.088 42.664 1.00 77.31 214 LEU A O 1
ATOM 1701 N N . MET A 1 215 ? -10.453 6.298 41.067 1.00 79.12 215 MET A N 1
ATOM 1702 C CA . MET A 1 215 ? -11.103 7.564 41.417 1.00 79.12 215 MET A CA 1
ATOM 1703 C C . MET A 1 215 ? -12.624 7.481 41.233 1.00 79.12 215 MET A C 1
ATOM 1705 O O . MET A 1 215 ? -13.377 7.954 42.084 1.00 79.12 215 MET A O 1
ATOM 1709 N N . LEU A 1 216 ? -13.085 6.852 40.149 1.00 80.50 216 LEU A N 1
ATOM 1710 C CA . LEU A 1 216 ? -14.508 6.712 39.840 1.00 80.50 216 LEU A CA 1
ATOM 1711 C C . LEU A 1 216 ? -15.205 5.767 40.830 1.00 80.50 216 LEU A C 1
ATOM 1713 O O . LEU A 1 216 ? -16.291 6.084 41.318 1.00 80.50 216 LEU A O 1
ATOM 1717 N N . VAL A 1 217 ? -14.559 4.653 41.192 1.00 76.31 217 VAL A N 1
ATOM 1718 C CA . VAL A 1 217 ? -15.037 3.743 42.249 1.00 76.31 217 VAL A CA 1
ATOM 1719 C C . VAL A 1 217 ? -15.082 4.452 43.604 1.00 76.31 217 VAL A C 1
ATOM 1721 O O . VAL A 1 217 ? -16.071 4.319 44.324 1.00 76.31 217 VAL A O 1
ATOM 1724 N N . TRP A 1 218 ? -14.059 5.245 43.935 1.00 79.25 218 TRP A N 1
ATOM 1725 C CA . TRP A 1 218 ? -14.004 6.011 45.180 1.00 79.25 218 TRP A CA 1
ATOM 1726 C C . TRP A 1 218 ? -15.147 7.031 45.282 1.00 79.25 218 TRP A C 1
ATOM 1728 O O . TRP A 1 218 ? -15.906 7.005 46.249 1.00 79.25 218 TRP A O 1
ATOM 1738 N N . LEU A 1 219 ? -15.329 7.871 44.256 1.00 82.75 219 LEU A N 1
ATOM 1739 C CA . LEU A 1 219 ? -16.411 8.865 44.180 1.00 82.75 219 LEU A CA 1
ATOM 1740 C C . LEU A 1 219 ? -17.808 8.229 44.227 1.00 82.75 219 LEU A C 1
ATOM 1742 O O . LEU A 1 219 ? -18.737 8.795 44.806 1.00 82.75 219 LEU A O 1
ATOM 1746 N N . ALA A 1 220 ? -17.977 7.054 43.615 1.00 74.69 220 ALA A N 1
ATOM 1747 C CA . ALA A 1 220 ? -19.228 6.309 43.692 1.00 74.69 220 ALA A CA 1
ATOM 1748 C C . ALA A 1 220 ? -19.466 5.765 45.110 1.00 74.69 220 ALA A C 1
ATOM 1750 O O . ALA A 1 220 ? -20.559 5.927 45.651 1.00 74.69 220 ALA A O 1
ATOM 1751 N N . SER A 1 221 ? -18.434 5.194 45.740 1.00 72.88 221 SER A N 1
ATOM 1752 C CA . SER A 1 221 ? -18.508 4.663 47.105 1.00 72.88 221 SER A CA 1
ATOM 1753 C C . SER A 1 221 ? -18.860 5.733 48.137 1.00 72.88 221 SER A C 1
ATOM 1755 O O . SER A 1 221 ? -19.577 5.434 49.090 1.00 72.88 221 SER A O 1
ATOM 1757 N N . THR A 1 222 ? -18.391 6.972 47.969 1.00 77.69 222 THR A N 1
ATOM 1758 C CA . THR A 1 222 ? -18.699 8.061 48.909 1.00 77.69 222 THR A CA 1
ATOM 1759 C C . THR A 1 222 ? -20.152 8.534 48.831 1.00 77.69 222 THR A C 1
ATOM 1761 O O . THR A 1 222 ? -20.666 9.061 49.812 1.00 77.69 222 THR A O 1
ATOM 1764 N N . ASN A 1 223 ? -20.831 8.334 47.697 1.00 72.69 223 ASN A N 1
ATOM 1765 C CA . ASN A 1 223 ? -22.165 8.894 47.453 1.00 72.69 223 ASN A CA 1
ATOM 1766 C C . ASN A 1 223 ? -23.326 7.921 47.721 1.00 72.69 223 ASN A C 1
ATOM 1768 O O . ASN A 1 223 ? -24.467 8.362 47.841 1.00 72.69 223 ASN A O 1
ATOM 1772 N N . THR A 1 224 ? -23.080 6.613 47.829 1.00 58.25 224 THR A N 1
ATOM 1773 C CA . THR A 1 224 ? -24.141 5.609 48.023 1.00 58.25 224 THR A CA 1
ATOM 1774 C C . THR A 1 224 ? -23.974 4.835 49.327 1.00 58.25 224 THR A C 1
ATOM 1776 O O . THR A 1 224 ? -23.624 3.661 49.327 1.00 58.25 224 THR A O 1
ATOM 1779 N N . PHE A 1 225 ? -24.293 5.484 50.448 1.00 61.91 225 PHE A N 1
ATOM 1780 C CA . PHE A 1 225 ? -24.491 4.849 51.760 1.00 61.91 225 PHE A CA 1
ATOM 1781 C C . PHE A 1 225 ? -25.963 4.431 51.956 1.00 61.91 225 PHE A C 1
ATOM 1783 O O . PHE A 1 225 ? -26.599 4.756 52.954 1.00 61.91 225 PHE A O 1
ATOM 1790 N N . SER A 1 226 ? -26.552 3.739 50.976 1.00 59.44 226 SER A N 1
ATOM 1791 C CA . SER A 1 226 ? -27.894 3.159 51.132 1.00 59.44 226 SER A CA 1
ATOM 1792 C C . SER A 1 226 ? -27.867 1.670 50.804 1.00 59.44 226 SER A C 1
ATOM 1794 O O . SER A 1 226 ? -27.144 1.237 49.913 1.00 59.44 226 SER A O 1
ATOM 1796 N N . THR A 1 227 ? -28.597 0.920 51.627 1.00 60.84 227 THR A N 1
ATOM 1797 C CA . THR A 1 227 ? -28.673 -0.543 51.784 1.00 60.84 227 THR A CA 1
ATOM 1798 C C . THR A 1 227 ? -28.236 -1.403 50.580 1.00 60.84 227 THR A C 1
ATOM 1800 O O . THR A 1 227 ? -28.725 -1.183 49.470 1.00 60.84 227 THR A O 1
ATOM 1803 N N . PRO A 1 228 ? -27.386 -2.431 50.794 1.00 57.75 228 PRO A N 1
ATOM 1804 C CA . PRO A 1 228 ? -26.808 -3.252 49.731 1.00 57.75 228 PRO A CA 1
ATOM 1805 C C . PRO A 1 228 ? -27.885 -4.050 48.992 1.00 57.75 228 PRO A C 1
ATOM 1807 O O . PRO A 1 228 ? -28.632 -4.815 49.601 1.00 57.75 228 PRO A O 1
ATOM 1810 N N . ASN A 1 229 ? -27.945 -3.898 47.669 1.00 66.69 229 ASN A N 1
ATOM 1811 C CA . ASN A 1 229 ? -28.849 -4.661 46.814 1.00 66.69 229 ASN A CA 1
ATOM 1812 C C . ASN A 1 229 ? -28.021 -5.527 45.852 1.00 66.69 229 ASN A C 1
ATOM 1814 O O . ASN A 1 229 ? -27.153 -5.024 45.144 1.00 66.69 229 ASN A O 1
ATOM 1818 N N . ALA A 1 230 ? -28.266 -6.839 45.823 1.00 62.53 230 ALA A N 1
ATOM 1819 C CA . ALA A 1 230 ? -27.384 -7.831 45.187 1.00 62.53 230 ALA A CA 1
ATOM 1820 C C . ALA A 1 230 ? -27.275 -7.725 43.648 1.00 62.53 230 ALA A C 1
ATOM 1822 O O . ALA A 1 230 ? -26.426 -8.369 43.037 1.00 62.53 230 ALA A O 1
ATOM 1823 N N . ARG A 1 231 ? -28.103 -6.895 43.005 1.00 62.69 231 ARG A N 1
ATOM 1824 C CA . ARG A 1 231 ? -27.968 -6.512 41.593 1.00 62.69 231 ARG A CA 1
ATOM 1825 C C . ARG A 1 231 ? -27.562 -5.049 41.527 1.00 62.69 231 ARG A C 1
ATOM 1827 O O . ARG A 1 231 ? -28.419 -4.183 41.388 1.00 62.69 231 ARG A O 1
ATOM 1834 N N . HIS A 1 232 ? -26.269 -4.764 41.671 1.00 60.16 232 HIS A N 1
ATOM 1835 C CA . HIS A 1 232 ? -25.777 -3.392 41.600 1.00 60.16 232 HIS A CA 1
ATOM 1836 C C . HIS A 1 232 ? -25.571 -2.969 40.132 1.00 60.16 232 HIS A C 1
ATOM 1838 O O . HIS A 1 232 ? -24.572 -3.364 39.530 1.00 60.16 232 HIS A O 1
ATOM 1844 N N . PRO A 1 233 ? -26.431 -2.098 39.559 1.00 72.88 233 PRO A N 1
ATOM 1845 C CA . PRO A 1 233 ? -26.276 -1.567 38.193 1.00 72.88 233 PRO A CA 1
ATOM 1846 C C . PRO A 1 233 ? -24.986 -0.745 37.999 1.00 72.88 233 PRO A C 1
ATOM 1848 O O . PRO A 1 233 ? -24.644 -0.340 36.891 1.00 72.88 233 PRO A O 1
ATOM 1851 N N . ILE A 1 234 ? -24.265 -0.484 39.090 1.00 71.06 234 ILE A N 1
ATOM 1852 C CA . ILE A 1 234 ? -23.019 0.275 39.127 1.00 71.06 234 ILE A CA 1
ATOM 1853 C C . ILE A 1 234 ? -21.876 -0.515 38.482 1.00 71.06 234 ILE A C 1
ATOM 1855 O O . ILE A 1 234 ? -21.116 0.073 37.720 1.00 71.06 234 ILE A O 1
ATOM 1859 N N . LEU A 1 235 ? -21.773 -1.828 38.730 1.00 69.50 235 LEU A N 1
ATOM 1860 C CA . LEU A 1 235 ? -20.698 -2.655 38.167 1.00 69.50 235 LEU A CA 1
ATOM 1861 C C . LEU A 1 235 ? -20.827 -2.793 36.650 1.00 69.50 235 LEU A C 1
ATOM 1863 O O . LEU A 1 235 ? -19.842 -2.598 35.945 1.00 69.50 235 LEU A O 1
ATOM 1867 N N . ASP A 1 236 ? -22.040 -3.016 36.139 1.00 73.12 236 ASP A N 1
ATOM 1868 C CA . ASP A 1 236 ? -22.289 -3.048 34.693 1.00 73.12 236 ASP A CA 1
ATOM 1869 C C . ASP A 1 236 ? -21.965 -1.702 34.039 1.00 73.12 236 ASP A C 1
ATOM 1871 O O . ASP A 1 236 ? -21.315 -1.645 32.993 1.00 73.12 236 ASP A O 1
ATOM 1875 N N . ARG A 1 237 ? -22.356 -0.588 34.671 1.00 73.62 237 ARG A N 1
ATOM 1876 C CA . ARG A 1 237 ? -22.059 0.748 34.141 1.00 73.62 237 ARG A CA 1
ATOM 1877 C C . ARG A 1 237 ? -20.560 1.047 34.166 1.00 73.62 237 ARG A C 1
ATOM 1879 O O . ARG A 1 237 ? -20.037 1.566 33.180 1.00 73.62 237 ARG A O 1
ATOM 1886 N N . ALA A 1 238 ? -19.875 0.693 35.252 1.00 72.44 238 ALA A N 1
ATOM 1887 C CA . ALA A 1 238 ? -18.429 0.834 35.380 1.00 72.44 238 ALA A CA 1
ATOM 1888 C C . ALA A 1 238 ? -17.699 -0.027 34.344 1.00 72.44 238 ALA A C 1
ATOM 1890 O O . ALA A 1 238 ? -16.808 0.478 33.671 1.00 72.44 238 ALA A O 1
ATOM 1891 N N . PHE A 1 239 ? -18.129 -1.272 34.132 1.00 71.88 239 PHE A N 1
ATOM 1892 C CA . PHE A 1 239 ? -17.562 -2.169 33.127 1.00 71.88 239 PHE A CA 1
ATOM 1893 C C . PHE A 1 239 ? -17.737 -1.627 31.701 1.00 71.88 239 PHE A C 1
ATOM 1895 O O . PHE A 1 239 ? -16.791 -1.622 30.913 1.00 71.88 239 PHE A O 1
ATOM 1902 N N . VAL A 1 240 ? -18.918 -1.096 31.365 1.00 73.56 240 VAL A N 1
ATOM 1903 C CA . VAL A 1 240 ? -19.171 -0.487 30.048 1.00 73.56 240 VAL A CA 1
ATOM 1904 C C . VAL A 1 240 ? -18.303 0.757 29.823 1.00 73.56 240 VAL A C 1
ATOM 1906 O O . VAL A 1 240 ? -17.781 0.934 28.718 1.00 73.56 240 VAL A O 1
ATOM 1909 N N . ILE A 1 241 ? -18.127 1.606 30.841 1.00 75.56 241 ILE A N 1
ATOM 1910 C CA . ILE A 1 241 ? -17.258 2.793 30.767 1.00 75.56 241 ILE A CA 1
ATOM 1911 C C . ILE A 1 241 ? -15.789 2.369 30.649 1.00 75.56 241 ILE A C 1
ATOM 1913 O O . ILE A 1 241 ? -15.103 2.805 29.729 1.00 75.56 241 ILE A O 1
ATOM 1917 N N . ALA A 1 242 ? -15.339 1.456 31.509 1.00 72.50 242 ALA A N 1
ATOM 1918 C CA . ALA A 1 242 ? -13.985 0.914 31.530 1.00 72.50 242 ALA A CA 1
ATOM 1919 C C . ALA A 1 242 ? -13.598 0.289 30.183 1.00 72.50 242 ALA A C 1
ATOM 1921 O O . ALA A 1 242 ? -12.508 0.556 29.675 1.00 72.50 242 ALA A O 1
ATOM 1922 N N . ARG A 1 243 ? -14.512 -0.471 29.561 1.00 74.62 243 ARG A N 1
ATOM 1923 C CA . ARG A 1 243 ? -14.329 -1.040 28.219 1.00 74.62 243 ARG A CA 1
ATOM 1924 C C . ARG A 1 243 ? -14.154 0.048 27.159 1.00 74.62 243 ARG A C 1
ATOM 1926 O O . ARG A 1 243 ? -13.279 -0.071 26.308 1.00 74.62 243 ARG A O 1
ATOM 1933 N N . LYS A 1 244 ? -14.983 1.099 27.187 1.00 75.00 244 LYS A N 1
ATOM 1934 C CA . LYS A 1 244 ? -14.899 2.207 26.219 1.00 75.00 244 LYS A CA 1
ATOM 1935 C C . LYS A 1 244 ? -13.602 3.003 26.375 1.00 75.00 244 LYS A C 1
ATOM 1937 O O . LYS A 1 244 ? -12.970 3.289 25.363 1.00 75.00 244 LYS A O 1
ATOM 1942 N N . CYS A 1 245 ? -13.191 3.310 27.606 1.00 73.12 245 CYS A N 1
ATOM 1943 C CA . CYS A 1 245 ? -11.933 4.012 27.868 1.00 73.12 245 CYS A CA 1
ATOM 1944 C C . CYS A 1 245 ? -10.722 3.179 27.441 1.00 73.12 245 CYS A C 1
ATOM 1946 O O . CYS A 1 245 ? -9.862 3.695 26.739 1.00 73.12 245 CYS A O 1
ATOM 1948 N N . PHE A 1 246 ? -10.698 1.884 27.766 1.00 70.56 246 PHE A N 1
ATOM 1949 C CA . PHE A 1 246 ? -9.602 0.994 27.376 1.00 70.56 246 PHE A CA 1
ATOM 1950 C C . PHE A 1 246 ? -9.438 0.907 25.850 1.00 70.56 246 PHE A C 1
ATOM 1952 O O . PHE A 1 246 ? -8.330 0.994 25.326 1.00 70.56 246 PHE A O 1
ATOM 1959 N N . LEU A 1 247 ? -10.551 0.791 25.117 1.00 68.50 247 LEU A N 1
ATOM 1960 C CA . LEU A 1 247 ? -10.534 0.781 23.651 1.00 68.50 247 LEU A CA 1
ATOM 1961 C C . LEU A 1 247 ? -10.074 2.122 23.066 1.00 68.50 247 LEU A C 1
ATOM 1963 O O . LEU A 1 247 ? -9.331 2.133 22.085 1.00 68.50 247 LEU A O 1
ATOM 1967 N N . LEU A 1 248 ? -10.498 3.240 23.661 1.00 73.69 248 LEU A N 1
ATOM 1968 C CA . LEU A 1 248 ? -10.088 4.576 23.232 1.00 73.69 248 LEU A CA 1
ATOM 1969 C C . LEU A 1 248 ? -8.591 4.806 23.472 1.00 73.69 248 LEU A C 1
ATOM 1971 O O . LEU A 1 248 ? -7.900 5.279 22.575 1.00 73.69 248 LEU A O 1
ATOM 1975 N N . GLU A 1 249 ? -8.073 4.442 24.642 1.00 67.44 249 GLU A N 1
ATOM 1976 C CA . GLU A 1 249 ? -6.645 4.549 24.946 1.00 67.44 249 GLU A CA 1
ATOM 1977 C C . GLU A 1 249 ? -5.807 3.648 24.044 1.00 67.44 249 GLU A C 1
ATOM 1979 O O . GLU A 1 249 ? -4.818 4.110 23.478 1.00 67.44 249 GLU A O 1
ATOM 1984 N N . GLY A 1 250 ? -6.236 2.401 23.829 1.00 67.94 250 GLY A N 1
ATOM 1985 C CA . GLY A 1 250 ? -5.596 1.510 22.864 1.00 67.94 250 GLY A CA 1
ATOM 1986 C C . GLY A 1 250 ? -5.550 2.135 21.468 1.00 67.94 250 GLY A C 1
ATOM 1987 O O . GLY A 1 250 ? -4.497 2.155 20.835 1.00 67.94 250 GLY A O 1
ATOM 1988 N N . ALA A 1 251 ? -6.655 2.731 21.013 1.00 67.00 251 ALA A N 1
ATOM 1989 C CA . ALA A 1 251 ? -6.703 3.447 19.740 1.00 67.00 251 ALA A CA 1
ATOM 1990 C C . ALA A 1 251 ? -5.722 4.631 19.691 1.00 67.00 251 ALA A C 1
ATOM 1992 O O . ALA A 1 251 ? -5.033 4.804 18.685 1.00 67.00 251 ALA A O 1
ATOM 1993 N N . ILE A 1 252 ? -5.627 5.418 20.768 1.00 72.50 252 ILE A N 1
ATOM 1994 C CA . ILE A 1 252 ? -4.705 6.558 20.875 1.00 72.50 252 ILE A CA 1
ATOM 1995 C C . ILE A 1 252 ? -3.250 6.085 20.848 1.00 72.50 252 ILE A C 1
ATOM 1997 O O . ILE A 1 252 ? -2.451 6.658 20.110 1.00 72.50 252 ILE A O 1
ATOM 2001 N N . ILE A 1 253 ? -2.902 5.031 21.591 1.00 71.31 253 ILE A N 1
ATOM 2002 C CA . ILE A 1 253 ? -1.544 4.470 21.604 1.00 71.31 253 ILE A CA 1
ATOM 2003 C C . ILE A 1 253 ? -1.179 3.958 20.210 1.00 71.31 253 ILE A C 1
ATOM 2005 O O . ILE A 1 253 ? -0.112 4.294 19.700 1.00 71.31 253 ILE A O 1
ATOM 2009 N N . MET A 1 254 ? -2.064 3.206 19.550 1.00 66.25 254 MET A N 1
ATOM 2010 C CA . MET A 1 254 ? -1.781 2.703 18.202 1.00 66.25 254 MET A CA 1
ATOM 2011 C C . MET A 1 254 ? -1.686 3.830 17.172 1.00 66.25 254 MET A C 1
ATOM 2013 O O . MET A 1 254 ? -0.816 3.783 16.303 1.00 66.25 254 MET A O 1
ATOM 2017 N N . ALA A 1 255 ? -2.526 4.863 17.278 1.00 67.62 255 ALA A N 1
ATOM 2018 C CA . ALA A 1 255 ? -2.420 6.049 16.436 1.00 67.62 255 ALA A CA 1
ATOM 2019 C C . ALA A 1 255 ? -1.094 6.786 16.681 1.00 67.62 255 ALA A C 1
ATOM 2021 O O . ALA A 1 255 ? -0.409 7.132 15.722 1.00 67.62 255 ALA A O 1
ATOM 2022 N N . ALA A 1 256 ? -0.685 6.966 17.939 1.00 69.50 256 ALA A N 1
ATOM 2023 C CA . ALA A 1 256 ? 0.582 7.594 18.301 1.00 69.50 256 ALA A CA 1
ATOM 2024 C C . ALA A 1 256 ? 1.788 6.788 17.798 1.00 69.50 256 ALA A C 1
ATOM 2026 O O . ALA A 1 256 ? 2.733 7.371 17.266 1.00 69.50 256 ALA A O 1
ATOM 2027 N N . LEU A 1 257 ? 1.747 5.456 17.890 1.00 66.94 257 LEU A N 1
ATOM 2028 C CA . LEU A 1 257 ? 2.774 4.579 17.324 1.00 66.94 257 LEU A CA 1
ATOM 2029 C C . LEU A 1 257 ? 2.813 4.667 15.799 1.00 66.94 257 LEU A C 1
ATOM 2031 O O . LEU A 1 257 ? 3.894 4.815 15.231 1.00 66.94 257 LEU A O 1
ATOM 2035 N N . GLY A 1 258 ? 1.653 4.644 15.139 1.00 65.75 258 GLY A N 1
ATOM 2036 C CA . GLY A 1 258 ? 1.551 4.818 13.691 1.00 65.75 258 GLY A CA 1
ATOM 2037 C C . GLY A 1 258 ? 2.111 6.165 13.232 1.00 65.75 258 GLY A C 1
ATOM 2038 O O . GLY A 1 258 ? 2.913 6.209 12.303 1.00 65.75 258 GLY A O 1
ATOM 2039 N N . VAL A 1 259 ? 1.764 7.252 13.927 1.00 68.94 259 VAL A N 1
ATOM 2040 C CA . VAL A 1 259 ? 2.272 8.607 13.663 1.00 68.94 259 VAL A CA 1
ATOM 2041 C C . VAL A 1 259 ? 3.774 8.681 13.911 1.00 68.94 259 VAL A C 1
ATOM 2043 O O . VAL A 1 259 ? 4.493 9.190 13.060 1.00 68.94 259 VAL A O 1
ATOM 2046 N N . THR A 1 260 ? 4.274 8.136 15.020 1.00 68.94 260 THR A N 1
ATOM 2047 C CA . THR A 1 260 ? 5.712 8.134 15.337 1.00 68.94 260 THR A CA 1
ATOM 2048 C C . THR A 1 260 ? 6.492 7.348 14.289 1.00 68.94 260 THR A C 1
ATOM 2050 O O . THR A 1 260 ? 7.510 7.823 13.795 1.00 68.94 260 THR A O 1
ATOM 2053 N N . CYS A 1 261 ? 5.991 6.181 13.886 1.00 63.47 261 CYS A N 1
ATOM 2054 C CA . CYS A 1 261 ? 6.595 5.381 12.830 1.00 63.47 261 CYS A CA 1
ATOM 2055 C C . CYS A 1 261 ? 6.593 6.132 11.492 1.00 63.47 261 CYS A C 1
ATOM 2057 O O . CYS A 1 261 ? 7.625 6.215 10.830 1.00 63.47 261 CYS A O 1
ATOM 2059 N N . LEU A 1 262 ? 5.475 6.769 11.137 1.00 67.12 262 LEU A N 1
ATOM 2060 C CA . LEU A 1 262 ? 5.381 7.604 9.943 1.00 67.12 262 LEU A CA 1
ATOM 2061 C C . LEU A 1 262 ? 6.363 8.783 10.005 1.00 67.12 262 LEU A C 1
ATOM 2063 O O . LEU A 1 262 ? 7.038 9.048 9.019 1.00 67.12 262 LEU A O 1
ATOM 2067 N N . PHE A 1 263 ? 6.513 9.443 11.154 1.00 68.38 263 PHE A N 1
ATOM 2068 C CA . PHE A 1 263 ? 7.502 10.504 11.359 1.00 68.38 263 PHE A CA 1
ATOM 2069 C C . PHE A 1 263 ? 8.937 10.000 11.240 1.00 68.38 263 PHE A C 1
ATOM 2071 O O . PHE A 1 263 ? 9.762 10.698 10.661 1.00 68.38 263 PHE A O 1
ATOM 2078 N N . VAL A 1 264 ? 9.251 8.803 11.740 1.00 69.44 264 VAL A N 1
ATOM 2079 C CA . VAL A 1 264 ? 10.576 8.192 11.561 1.00 69.44 264 VAL A CA 1
ATOM 2080 C C . VAL A 1 264 ? 10.821 7.911 10.083 1.00 69.44 264 VAL A C 1
ATOM 2082 O O . VAL A 1 264 ? 11.862 8.286 9.555 1.00 69.44 264 VAL A O 1
ATOM 2085 N N . VAL A 1 265 ? 9.850 7.329 9.382 1.00 67.06 265 VAL A N 1
ATOM 2086 C CA . VAL A 1 265 ? 9.979 7.006 7.956 1.00 67.06 265 VAL A CA 1
ATOM 2087 C C . VAL A 1 265 ? 10.087 8.272 7.100 1.00 67.06 265 VAL A C 1
ATOM 2089 O O . VAL A 1 265 ? 10.983 8.370 6.263 1.00 67.06 265 VAL A O 1
ATOM 2092 N N . VAL A 1 266 ? 9.235 9.272 7.339 1.00 70.56 266 VAL A N 1
ATOM 2093 C CA . VAL A 1 266 ? 9.271 10.574 6.652 1.00 70.56 266 VAL A CA 1
ATOM 2094 C C . VAL A 1 266 ? 10.518 11.363 7.036 1.00 70.56 266 VAL A C 1
ATOM 2096 O O . VAL A 1 266 ? 11.096 12.018 6.181 1.00 70.56 266 VAL A O 1
ATOM 2099 N N . GLY A 1 267 ? 10.971 11.289 8.286 1.00 71.56 267 GLY A N 1
ATOM 2100 C CA . GLY A 1 267 ? 12.197 11.931 8.757 1.00 71.56 267 GLY A CA 1
ATOM 2101 C C . GLY A 1 267 ? 13.435 11.331 8.099 1.00 71.56 267 GLY A C 1
ATOM 2102 O O . GLY A 1 267 ? 14.270 12.068 7.577 1.00 71.56 267 GLY A O 1
ATOM 2103 N N . LEU A 1 268 ? 13.517 10.001 8.025 1.00 69.06 268 LEU A N 1
ATOM 2104 C CA . LEU A 1 268 ? 14.569 9.300 7.291 1.00 69.06 268 LEU A CA 1
ATOM 2105 C C . LEU A 1 268 ? 14.521 9.659 5.802 1.00 69.06 268 LEU A C 1
ATOM 2107 O O . LEU A 1 268 ? 15.543 10.053 5.240 1.00 69.06 268 LEU A O 1
ATOM 2111 N N . ALA A 1 269 ? 13.341 9.616 5.177 1.00 69.44 269 ALA A N 1
ATOM 2112 C CA . ALA A 1 269 ? 13.165 10.009 3.781 1.00 69.44 269 ALA A CA 1
ATOM 2113 C C . ALA A 1 269 ? 13.502 11.493 3.542 1.00 69.44 269 ALA A C 1
ATOM 2115 O O . ALA A 1 269 ? 14.121 11.826 2.538 1.00 69.44 269 ALA A O 1
ATOM 2116 N N . GLY A 1 270 ? 13.154 12.380 4.474 1.00 71.00 270 GLY A N 1
ATOM 2117 C CA . GLY A 1 270 ? 13.356 13.825 4.404 1.00 71.00 270 GLY A CA 1
ATOM 2118 C C . GLY A 1 270 ? 14.816 14.229 4.571 1.00 71.00 270 GLY A C 1
ATOM 2119 O O . GLY A 1 270 ? 15.324 14.997 3.758 1.00 71.00 270 GLY A O 1
ATOM 2120 N N . ILE A 1 271 ? 15.532 13.663 5.548 1.00 73.06 271 ILE A N 1
ATOM 2121 C CA . ILE A 1 271 ? 16.985 13.862 5.704 1.00 73.06 271 ILE A CA 1
ATOM 2122 C C . ILE A 1 271 ? 17.710 13.402 4.430 1.00 73.06 271 ILE A C 1
ATOM 2124 O O . ILE A 1 271 ? 18.603 14.091 3.928 1.00 73.06 271 ILE A O 1
ATOM 2128 N N . ARG A 1 272 ? 17.277 12.274 3.852 1.00 66.50 272 ARG A N 1
ATOM 2129 C CA . ARG A 1 272 ? 17.819 11.744 2.592 1.00 66.50 272 ARG A CA 1
ATOM 2130 C C . ARG A 1 272 ? 17.454 12.633 1.395 1.00 66.50 272 ARG A C 1
ATOM 2132 O O . ARG A 1 272 ? 18.312 12.875 0.550 1.00 66.50 272 ARG A O 1
ATOM 2139 N N . PHE A 1 273 ? 16.237 13.176 1.341 1.00 68.94 273 PHE A N 1
ATOM 2140 C CA . PHE A 1 273 ? 15.787 14.082 0.279 1.00 68.94 273 PHE A CA 1
ATOM 2141 C C . PHE A 1 273 ? 16.512 15.430 0.321 1.00 68.94 273 PHE A C 1
ATOM 2143 O O . PHE A 1 273 ? 16.935 15.918 -0.721 1.00 68.94 273 PHE A O 1
ATOM 2150 N N . VAL A 1 274 ? 16.715 16.012 1.507 1.00 71.25 274 VAL A N 1
ATOM 2151 C CA . VAL A 1 274 ? 17.492 17.251 1.686 1.00 71.25 274 VAL A CA 1
ATOM 2152 C C . VAL A 1 274 ? 18.953 17.030 1.291 1.00 71.25 274 VAL A C 1
ATOM 2154 O O . VAL A 1 274 ? 19.522 17.853 0.574 1.00 71.25 274 VAL A O 1
ATOM 2157 N N . SER A 1 275 ? 19.541 15.894 1.679 1.00 68.69 275 SER A N 1
ATOM 2158 C CA . SER A 1 275 ? 20.890 15.503 1.250 1.00 68.69 275 SER A CA 1
ATOM 2159 C C . SER A 1 275 ? 20.982 15.353 -0.275 1.00 68.69 275 SER A C 1
ATOM 2161 O O . SER A 1 275 ? 21.864 15.931 -0.912 1.00 68.69 275 SER A O 1
ATOM 2163 N N . TRP A 1 276 ? 20.013 14.672 -0.896 1.00 67.19 276 TRP A N 1
ATOM 2164 C CA . TRP A 1 276 ? 19.940 14.545 -2.351 1.00 67.19 276 TRP A CA 1
ATOM 2165 C C . TRP A 1 276 ? 19.775 15.909 -3.037 1.00 67.19 276 TRP A C 1
ATOM 2167 O O . TRP A 1 276 ? 20.555 16.247 -3.929 1.00 67.19 276 TRP A O 1
ATOM 2177 N N . ALA A 1 277 ? 18.847 16.749 -2.577 1.00 68.25 277 ALA A N 1
ATOM 2178 C CA . ALA A 1 277 ? 18.619 18.088 -3.114 1.00 68.25 277 ALA A CA 1
ATOM 2179 C C . ALA A 1 277 ? 19.858 18.993 -2.993 1.00 68.25 277 ALA A C 1
ATOM 2181 O O . ALA A 1 277 ? 20.117 19.785 -3.899 1.00 68.25 277 ALA A O 1
ATOM 2182 N N . ALA A 1 278 ? 20.668 18.836 -1.940 1.00 71.19 278 ALA A N 1
ATOM 2183 C CA . ALA A 1 278 ? 21.944 19.535 -1.787 1.00 71.19 278 ALA A CA 1
ATOM 2184 C C . ALA A 1 278 ? 23.015 19.068 -2.796 1.00 71.19 278 ALA A C 1
ATOM 2186 O O . ALA A 1 278 ? 23.871 19.860 -3.200 1.00 71.19 278 ALA A O 1
ATOM 2187 N N . THR A 1 279 ? 22.955 17.819 -3.274 1.00 69.06 279 THR A N 1
ATOM 2188 C CA . THR A 1 279 ? 23.884 17.311 -4.306 1.00 69.06 279 THR A CA 1
ATOM 2189 C C . THR A 1 279 ? 23.523 17.743 -5.734 1.00 69.06 279 THR A C 1
ATOM 2191 O O . THR A 1 279 ? 24.420 17.911 -6.567 1.00 69.06 279 THR A O 1
ATOM 2194 N N . ILE A 1 280 ? 22.245 18.016 -6.026 1.00 68.62 280 ILE A N 1
ATOM 2195 C CA . ILE A 1 280 ? 21.781 18.464 -7.354 1.00 68.62 280 ILE A CA 1
ATOM 2196 C C . ILE A 1 280 ? 22.498 19.728 -7.862 1.00 68.62 280 ILE A C 1
ATOM 2198 O O . ILE A 1 280 ? 22.949 19.707 -9.010 1.00 68.62 280 ILE A O 1
ATOM 2202 N N . PRO A 1 281 ? 22.660 20.830 -7.097 1.00 70.69 281 PRO A N 1
ATOM 2203 C CA . PRO A 1 281 ? 23.354 22.017 -7.598 1.00 70.69 281 PRO A CA 1
ATOM 2204 C C . PRO A 1 281 ? 24.840 21.755 -7.895 1.00 70.69 281 PRO A C 1
ATOM 2206 O O . PRO A 1 281 ? 25.382 22.315 -8.851 1.00 70.69 281 PRO A O 1
ATOM 2209 N N . VAL A 1 2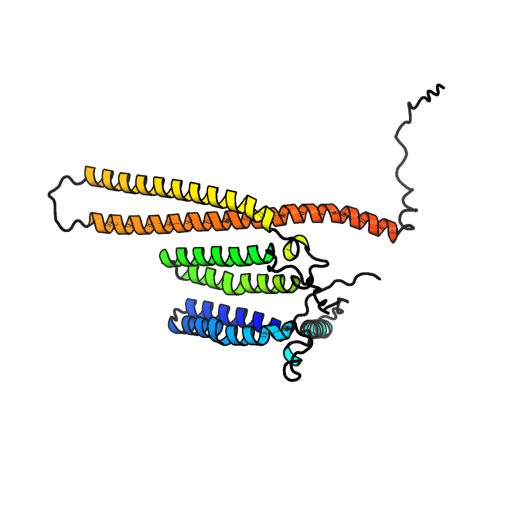82 ? 25.494 20.853 -7.157 1.00 68.19 282 VAL A N 1
ATOM 2210 C CA . VAL A 1 282 ? 26.900 20.471 -7.390 1.00 68.19 282 VAL A CA 1
ATOM 2211 C C . VAL A 1 282 ? 27.043 19.633 -8.665 1.00 68.19 282 VAL A C 1
ATOM 2213 O O . VAL A 1 282 ? 27.953 19.855 -9.467 1.00 68.19 282 VAL A O 1
ATOM 2216 N N . VAL A 1 283 ? 26.111 18.712 -8.916 1.00 66.25 283 VAL A N 1
ATOM 2217 C CA . VAL A 1 283 ? 26.086 17.926 -10.160 1.00 66.25 283 VAL A CA 1
ATOM 2218 C C . VAL A 1 283 ? 25.710 18.810 -11.352 1.00 66.25 283 VAL A C 1
ATOM 2220 O O . VAL A 1 283 ? 26.375 18.768 -12.389 1.00 66.25 283 VAL A O 1
ATOM 2223 N N . ARG A 1 284 ? 24.713 19.688 -11.193 1.00 65.38 284 ARG A N 1
ATOM 2224 C CA . ARG A 1 284 ? 24.264 20.625 -12.231 1.00 65.38 284 ARG A CA 1
ATOM 2225 C C . ARG A 1 284 ? 25.374 21.584 -12.653 1.00 65.38 284 ARG A C 1
ATOM 2227 O O . ARG A 1 284 ? 25.566 21.780 -13.849 1.00 65.38 284 ARG A O 1
ATOM 2234 N N . THR A 1 285 ? 26.139 22.136 -11.710 1.00 69.50 285 THR A N 1
ATOM 2235 C CA . THR A 1 285 ? 27.291 23.006 -12.022 1.00 69.50 285 THR A CA 1
ATOM 2236 C C . THR A 1 285 ? 28.420 22.243 -12.718 1.00 69.50 285 THR A C 1
ATOM 2238 O O . THR A 1 285 ? 29.028 22.772 -13.651 1.00 69.50 285 THR A O 1
ATOM 2241 N N . ARG A 1 286 ? 28.667 20.980 -12.347 1.00 68.56 286 ARG A N 1
ATOM 2242 C CA . ARG A 1 286 ? 29.692 20.133 -12.980 1.00 68.56 286 ARG A CA 1
ATOM 2243 C C . ARG A 1 286 ? 29.310 19.714 -14.411 1.00 68.56 286 ARG A C 1
ATOM 2245 O O . ARG A 1 286 ? 30.173 19.727 -15.288 1.00 68.56 286 ARG A O 1
ATOM 2252 N N . ILE A 1 287 ? 28.033 19.420 -14.671 1.00 67.88 287 ILE A N 1
ATOM 2253 C CA . ILE A 1 287 ? 27.511 19.114 -16.017 1.00 67.88 287 ILE A CA 1
ATOM 2254 C C . ILE A 1 287 ? 27.513 20.369 -16.900 1.00 67.88 287 ILE A C 1
ATOM 2256 O O . ILE A 1 287 ? 28.035 20.320 -18.015 1.00 67.88 287 ILE A O 1
ATOM 2260 N N . PHE A 1 288 ? 27.031 21.512 -16.397 1.00 67.50 288 PHE A N 1
ATOM 2261 C CA . PHE A 1 288 ? 27.043 22.773 -17.155 1.00 67.50 288 PHE A CA 1
ATOM 2262 C C . PHE A 1 288 ? 28.460 23.190 -17.566 1.00 67.50 288 PHE A C 1
ATOM 2264 O O . PHE A 1 288 ? 28.678 23.593 -18.707 1.00 67.50 288 PHE A O 1
ATOM 2271 N N . LYS A 1 289 ? 29.444 23.025 -16.674 1.00 67.56 289 LYS A N 1
ATOM 2272 C CA . LYS A 1 289 ? 30.848 23.359 -16.955 1.00 67.56 289 LYS A CA 1
ATOM 2273 C C . LYS A 1 289 ? 31.483 22.455 -18.020 1.00 67.56 289 LYS A C 1
ATOM 2275 O O . LYS A 1 289 ? 32.384 22.900 -18.724 1.00 67.56 289 LYS A O 1
ATOM 2280 N N . LYS A 1 290 ? 31.029 21.201 -18.142 1.00 70.75 290 LYS A N 1
ATOM 2281 C CA . LYS A 1 290 ? 31.575 20.223 -19.098 1.00 70.75 290 LYS A CA 1
ATOM 2282 C C . LYS A 1 290 ? 30.937 20.330 -20.488 1.00 70.75 290 LYS A C 1
ATOM 2284 O O . LYS A 1 290 ? 31.634 20.127 -21.475 1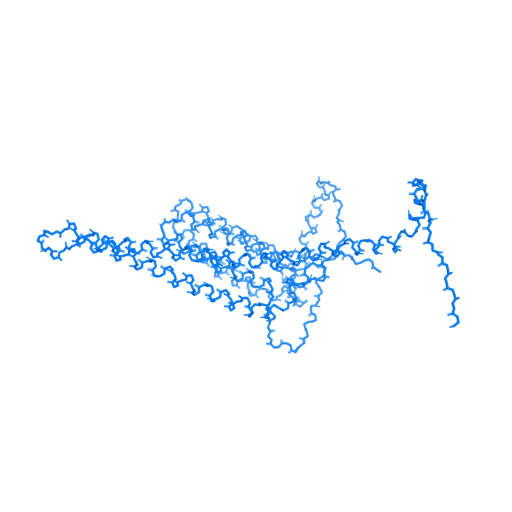.00 70.75 290 LYS A O 1
ATOM 2289 N N . PHE A 1 291 ? 29.647 20.663 -20.566 1.00 69.19 291 PHE A N 1
ATOM 2290 C CA . PHE A 1 291 ? 28.911 20.745 -21.835 1.00 69.19 291 PHE A CA 1
ATOM 2291 C C . PHE A 1 291 ? 28.876 22.143 -22.461 1.00 69.19 291 PHE A C 1
ATOM 2293 O O . PHE A 1 291 ? 28.757 22.247 -23.676 1.00 69.19 291 PHE A O 1
ATOM 2300 N N . PHE A 1 292 ? 29.027 23.211 -21.671 1.00 63.03 292 PHE A N 1
ATOM 2301 C CA . PHE A 1 292 ? 29.007 24.590 -22.173 1.00 63.03 292 PHE A CA 1
ATOM 2302 C C . PHE A 1 292 ? 30.248 25.400 -21.748 1.00 63.03 292 PHE A C 1
ATOM 2304 O O . PHE A 1 292 ? 30.109 26.468 -21.147 1.00 63.03 292 PHE A O 1
ATOM 2311 N N . PRO A 1 293 ? 31.482 24.952 -22.063 1.00 59.50 293 PRO A N 1
ATOM 2312 C CA . PRO A 1 293 ? 32.681 25.736 -21.760 1.00 59.50 293 PRO A CA 1
ATOM 2313 C C . PRO A 1 293 ? 32.720 27.073 -22.524 1.00 59.50 293 PRO A C 1
ATOM 2315 O O . PRO A 1 293 ? 33.343 28.025 -22.059 1.00 59.50 293 PRO A O 1
ATOM 2318 N N . SER A 1 294 ? 32.031 27.171 -23.666 1.00 59.28 294 SER A N 1
ATOM 2319 C CA . SER A 1 294 ? 31.958 28.376 -24.499 1.00 59.28 294 SER A CA 1
ATOM 2320 C C . SER A 1 294 ? 30.979 29.433 -23.977 1.00 59.28 294 SER A C 1
ATOM 2322 O O . SER A 1 294 ? 31.231 30.618 -24.158 1.00 59.28 294 SER A O 1
ATOM 2324 N N . PHE A 1 295 ? 29.913 29.052 -23.264 1.00 53.69 295 PHE A N 1
ATOM 2325 C CA . PHE A 1 295 ? 28.884 30.005 -22.812 1.00 53.69 295 PHE A CA 1
ATOM 2326 C C . PHE A 1 295 ? 29.290 30.804 -21.561 1.00 53.69 295 PHE A C 1
ATOM 2328 O O . PHE A 1 295 ? 28.700 31.836 -21.251 1.00 53.69 295 PHE A O 1
ATOM 2335 N N . LEU A 1 296 ? 30.319 30.349 -20.838 1.00 53.19 296 LEU A N 1
ATOM 2336 C CA . LEU A 1 296 ? 30.882 31.068 -19.690 1.00 53.19 296 LEU A CA 1
ATOM 2337 C C . LEU A 1 296 ? 32.003 32.050 -20.064 1.00 53.19 296 LEU A C 1
ATOM 2339 O O . LEU A 1 296 ? 32.455 32.785 -19.187 1.00 53.19 296 LEU A O 1
ATOM 2343 N N . ARG A 1 297 ? 32.456 32.082 -21.326 1.00 52.31 297 ARG A N 1
ATOM 2344 C CA . ARG A 1 297 ? 33.566 32.953 -21.744 1.00 52.31 297 ARG A CA 1
ATOM 2345 C C . ARG A 1 297 ? 33.133 34.404 -22.022 1.00 52.31 297 ARG A C 1
ATOM 2347 O O . ARG A 1 297 ? 33.961 35.290 -21.865 1.00 52.31 297 ARG A O 1
ATOM 2354 N N . ASP A 1 298 ? 31.848 34.664 -22.278 1.00 53.03 298 ASP A N 1
ATOM 2355 C CA . ASP A 1 298 ? 31.368 36.010 -22.652 1.00 53.03 298 ASP A CA 1
ATOM 2356 C C . ASP A 1 298 ? 30.692 36.815 -21.524 1.00 53.03 298 ASP A C 1
ATOM 2358 O O . ASP A 1 298 ? 30.292 37.960 -21.725 1.00 53.03 298 ASP A O 1
ATOM 2362 N N . ARG A 1 299 ? 30.617 36.295 -20.288 1.00 47.41 299 ARG A N 1
ATOM 2363 C CA . ARG A 1 299 ? 30.124 37.059 -19.116 1.00 47.41 299 ARG A CA 1
ATOM 2364 C C . ARG A 1 299 ? 31.226 37.826 -18.369 1.00 47.41 299 ARG A C 1
ATOM 2366 O O . ARG A 1 299 ? 31.210 37.899 -17.143 1.00 47.41 299 ARG A O 1
ATOM 2373 N N . GLN A 1 300 ? 32.183 38.407 -19.093 1.00 51.19 300 GLN A N 1
ATOM 2374 C CA . GLN A 1 300 ? 33.180 39.323 -18.513 1.00 51.19 300 GLN A CA 1
ATOM 2375 C C . GLN A 1 300 ? 32.802 40.810 -18.604 1.00 51.19 300 GLN A C 1
ATOM 2377 O O . GLN A 1 300 ? 33.512 41.649 -18.057 1.00 51.19 300 GLN A O 1
ATOM 2382 N N . PHE A 1 301 ? 31.672 41.158 -19.218 1.00 51.41 301 PHE A N 1
ATOM 2383 C CA . PHE A 1 301 ? 31.183 42.535 -19.243 1.00 51.41 301 PHE A CA 1
ATOM 2384 C C . PHE A 1 301 ? 30.109 42.729 -18.164 1.00 51.41 301 PHE A C 1
ATOM 2386 O O . PHE A 1 301 ? 29.152 41.966 -18.115 1.00 51.41 301 PHE A O 1
ATOM 2393 N N . PHE A 1 302 ? 30.270 43.762 -17.329 1.00 48.53 302 PHE A N 1
ATOM 2394 C CA . PHE A 1 302 ? 29.400 44.184 -16.213 1.00 48.53 302 PHE A CA 1
ATOM 2395 C C . PHE A 1 302 ? 29.670 43.593 -14.820 1.00 48.53 302 PHE A C 1
ATOM 2397 O O . PHE A 1 302 ? 28.755 43.145 -14.142 1.00 48.53 302 PHE A O 1
ATOM 2404 N N . PHE A 1 303 ? 30.897 43.735 -14.317 1.00 43.16 303 PHE A N 1
ATOM 2405 C CA . PHE A 1 303 ? 31.083 44.199 -12.934 1.00 43.16 303 PHE A CA 1
ATOM 2406 C C . PHE A 1 303 ? 32.263 45.184 -12.900 1.00 43.16 303 PHE A C 1
ATOM 2408 O O . PHE A 1 303 ? 33.395 44.771 -13.156 1.00 43.16 303 PHE A O 1
ATOM 2415 N N . PRO A 1 304 ? 32.039 46.487 -12.647 1.00 48.22 304 PRO A N 1
ATOM 2416 C CA . PRO A 1 304 ? 33.133 47.427 -12.469 1.00 48.22 304 PRO A CA 1
ATOM 2417 C C . PRO A 1 304 ? 33.875 47.115 -11.165 1.00 48.22 304 PRO A C 1
ATOM 2419 O O . PRO A 1 304 ? 33.286 46.942 -10.100 1.00 48.22 304 PRO A O 1
ATOM 2422 N N . ASN A 1 305 ? 35.196 47.034 -11.294 1.00 48.78 305 ASN A N 1
ATOM 2423 C CA . ASN A 1 305 ? 36.169 46.850 -10.229 1.00 48.78 305 ASN A CA 1
ATOM 2424 C C . ASN A 1 305 ? 36.006 47.888 -9.108 1.00 48.78 305 ASN A C 1
ATOM 2426 O O . ASN A 1 305 ? 36.380 49.042 -9.290 1.00 48.78 305 ASN A O 1
ATOM 2430 N N . VAL A 1 306 ? 35.573 47.462 -7.920 1.00 53.25 306 VAL A N 1
ATOM 2431 C CA . VAL A 1 306 ? 35.863 48.170 -6.662 1.00 53.25 306 VAL A CA 1
ATOM 2432 C C . VAL A 1 306 ? 36.189 47.141 -5.582 1.00 53.25 306 VAL A C 1
ATOM 2434 O O . VAL A 1 306 ? 35.373 46.828 -4.725 1.00 53.25 306 VAL A O 1
ATOM 2437 N N . ILE A 1 307 ? 37.403 46.591 -5.625 1.00 47.72 307 ILE A N 1
ATOM 2438 C CA . ILE A 1 307 ? 38.055 46.044 -4.430 1.00 47.72 307 ILE A CA 1
ATOM 2439 C C . ILE A 1 307 ? 39.498 46.569 -4.435 1.00 47.72 307 ILE A C 1
ATOM 2441 O O . ILE A 1 307 ? 40.275 46.192 -5.317 1.00 47.72 307 ILE A O 1
ATOM 2445 N N . PRO A 1 308 ? 39.883 47.452 -3.497 1.00 51.66 308 PRO A N 1
ATOM 2446 C CA . PRO A 1 308 ? 41.246 47.954 -3.415 1.00 51.66 308 PRO A CA 1
ATOM 2447 C C . PRO A 1 308 ? 42.177 46.837 -2.930 1.00 51.66 308 PRO A C 1
ATOM 2449 O O . PRO A 1 308 ? 42.084 46.379 -1.792 1.00 51.66 308 PRO A O 1
ATOM 2452 N N . ARG A 1 309 ? 43.121 46.420 -3.780 1.00 46.03 309 ARG A N 1
ATOM 2453 C CA . ARG A 1 309 ? 44.300 45.657 -3.353 1.00 46.03 309 ARG A CA 1
ATOM 2454 C C . ARG A 1 309 ? 45.237 46.590 -2.586 1.00 46.03 309 ARG A C 1
ATOM 2456 O O . ARG A 1 309 ? 46.030 47.311 -3.188 1.00 46.03 309 ARG A O 1
ATOM 2463 N N . ARG A 1 310 ? 45.191 46.538 -1.259 1.00 54.12 310 ARG A N 1
ATOM 2464 C CA . ARG A 1 310 ? 46.307 46.952 -0.403 1.00 54.12 310 ARG A CA 1
ATOM 2465 C C . ARG A 1 310 ? 46.657 45.791 0.524 1.00 54.12 310 ARG A C 1
ATOM 2467 O O . ARG A 1 310 ? 45.768 45.211 1.130 1.00 54.12 310 ARG A O 1
ATOM 2474 N N . TYR A 1 311 ? 47.958 45.517 0.610 1.00 49.16 311 TYR A N 1
ATOM 2475 C CA . TYR A 1 311 ? 48.642 44.566 1.496 1.00 49.16 311 TYR A CA 1
ATOM 2476 C C . TYR A 1 311 ? 48.675 43.094 1.068 1.00 49.16 311 TYR A C 1
ATOM 2478 O O . TYR A 1 311 ? 47.990 42.253 1.629 1.00 49.16 311 TYR A O 1
ATOM 2486 N N . ILE A 1 312 ? 49.599 42.768 0.156 1.00 50.19 312 ILE A N 1
ATOM 2487 C CA . ILE A 1 312 ? 50.402 41.541 0.285 1.00 50.19 312 ILE A CA 1
ATOM 2488 C C . ILE A 1 312 ? 51.861 41.930 0.030 1.00 50.19 312 ILE A C 1
ATOM 2490 O O . ILE A 1 312 ? 52.324 42.008 -1.107 1.00 50.19 312 ILE A O 1
ATOM 2494 N N . THR A 1 313 ? 52.564 42.257 1.109 1.00 53.69 313 THR A N 1
ATOM 2495 C CA . THR A 1 313 ? 54.021 42.386 1.145 1.00 53.69 313 THR A CA 1
ATOM 2496 C C . THR A 1 313 ? 54.647 40.997 1.121 1.00 53.69 313 THR A C 1
ATOM 2498 O O . THR A 1 313 ? 54.379 40.168 1.986 1.00 53.69 313 THR A O 1
ATOM 2501 N N . PHE A 1 314 ? 55.496 40.762 0.123 1.00 57.00 314 PHE A N 1
ATOM 2502 C CA . PHE A 1 314 ? 56.451 39.661 0.082 1.00 57.00 314 PHE A CA 1
ATOM 2503 C C . PHE A 1 314 ? 57.447 39.797 1.244 1.00 57.00 314 PHE A C 1
ATOM 2505 O O . PHE A 1 314 ? 58.165 40.793 1.310 1.00 57.00 314 PHE A O 1
ATOM 2512 N N . SER A 1 315 ? 57.572 38.774 2.091 1.00 54.72 315 SER A N 1
ATOM 2513 C CA . SER A 1 315 ? 58.818 38.518 2.819 1.00 54.72 315 SER A CA 1
ATOM 2514 C C . SER A 1 315 ? 59.390 37.185 2.354 1.00 54.72 315 SER A C 1
ATOM 2516 O O . SER A 1 315 ? 58.832 36.118 2.603 1.00 54.72 315 SER A O 1
ATOM 2518 N N . LYS A 1 316 ? 60.506 37.277 1.639 1.00 60.16 316 LYS A N 1
ATOM 2519 C CA . LYS A 1 316 ? 61.362 36.169 1.235 1.00 60.16 316 LYS A CA 1
ATOM 2520 C C . LYS A 1 316 ? 62.523 36.145 2.229 1.00 60.16 316 LYS A C 1
ATOM 2522 O O . LYS A 1 316 ? 63.263 37.123 2.291 1.00 60.16 316 LYS A O 1
ATOM 2527 N N . SER A 1 317 ? 62.713 35.061 2.973 1.00 57.56 317 SER A N 1
ATOM 2528 C CA . SER A 1 317 ? 63.967 34.816 3.694 1.00 57.56 317 SER A CA 1
ATOM 2529 C C . SER A 1 317 ? 64.289 33.325 3.702 1.00 57.56 317 SER A C 1
ATOM 2531 O O . SER A 1 317 ? 63.547 32.553 4.295 1.00 57.56 317 SER A O 1
ATOM 2533 N N . ARG A 1 318 ? 65.366 33.034 2.959 1.00 58.19 318 ARG A N 1
ATOM 2534 C CA . ARG A 1 318 ? 66.357 31.944 3.011 1.00 58.19 318 ARG A CA 1
ATOM 2535 C C . ARG A 1 318 ? 65.967 30.619 3.646 1.00 58.19 318 ARG A C 1
ATOM 2537 O O . ARG A 1 318 ? 65.744 30.597 4.870 1.00 58.19 318 ARG A O 1
#

pLDDT: mean 79.72, std 13.5, range [43.16, 96.56]

Organism: Galerina marginata (strain CBS 339.88) (NCBI:txid685588)

Sequence (318 aa):
MSDLPWHPKITPYRLTVLATTLCLGTAKAISTQRGSIFIPTTFEWLSGTVIFLMLFIISPYDSDEDAPRYLSWLFEPDCMDAIWHLLGICLSIPRPRYLSRERAQIIPPDDSHPPFTTYRTLVSFSVLAFGLLKAALGYLGASTAATWIDWTLGVAATSIFYCLGLYERSSSNLWPSFFVDDQQQHLYSSGTAALYAAGIALSISWTLYWKDVLMLVWLASTNTFSTPNARHPILDRAFVIARKCFLLEGAIIMAALGVTCLFVVVGLAGIRFVSWAATIPVVRTRIFKKFFPSFLRDRQFFFPNVIPRRYITFSKSR

Secondary structure (DSSP, 8-state):
---PPB-----HHHHHHHHHHHHHHHHHHHHHHTT-SHHHHHHHHIIIIIIHHHHHHHGGGGT-TT--TTTHHHHSS-HHHHHHHHHHHHH-PPPP--B-PPP-----TT--S----HHHHHHHHHHHHHHHHHHHHHHTT-HHHHHHHHHIIIIIIHHHHHHHHTTGGG-TTS-HHHHTS--HHHHHHHHHHHHHHHHHHHHHHHHHHHHHHHHHHHHHHHH--S---SS-HHHHHHHHHHHHHHHHHHHHHHHHHHHHHHHHHHHHHHHHHHHHHHHHHHHHHHHHHHH-TTTTSSTTSS----------------

Radius of gyration: 30.25 Å; chains: 1; bounding box: 95×67×84 Å